Protein AF-A0A2N0NE10-F1 (afdb_monomer_lite)

Radius of gyration: 18.22 Å; chains: 1; bounding box: 46×40×59 Å

Foldseek 3Di:
DPPVPVVLVVVVVVVVVLLVVLLPDDFLLVCQFPVNVVVCLPPPRVSQPPCGPVVSDDDPCCVQDVVVVVVVVLVPDPVNDDDPVVVVLLVVLLVLLLDQDPDFLVSLVVVQVSVCVVVVDGWDWDQAPVRHIASTFDWDDDPQDTATQEGEHEASAPCPSSGFQSSSRSSVVSRVCSDPSNVVVVSPGPRHHWYWYYHRSDIDIDD

Organism: NCBI:txid588596

pLDDT: mean 88.12, std 10.75, range [40.34, 97.69]

Structure (mmCIF, N/CA/C/O backbone):
data_AF-A0A2N0NE10-F1
#
_entry.id   AF-A0A2N0NE10-F1
#
loop_
_atom_site.group_PDB
_atom_site.id
_atom_site.type_symbol
_atom_site.label_atom_id
_atom_site.label_alt_id
_atom_site.label_comp_id
_atom_site.label_asym_id
_atom_site.label_entity_id
_atom_site.label_seq_id
_atom_site.pdbx_PDB_ins_code
_atom_site.Cartn_x
_atom_site.Cartn_y
_atom_site.Cartn_z
_atom_site.occupancy
_atom_site.B_iso_or_equiv
_atom_site.auth_seq_id
_atom_site.auth_comp_id
_atom_site.auth_asym_id
_atom_site.auth_atom_id
_atom_site.pdbx_PDB_model_num
ATOM 1 N N . VAL A 1 1 ? -4.522 -12.025 -40.904 1.00 40.34 1 VAL A N 1
ATOM 2 C CA . VAL A 1 1 ? -3.943 -12.663 -39.697 1.00 40.34 1 VAL A CA 1
ATOM 3 C C . VAL A 1 1 ? -2.443 -12.367 -39.663 1.00 40.34 1 VAL A C 1
ATOM 5 O O . VAL A 1 1 ? -1.684 -13.099 -40.274 1.00 40.34 1 VAL A O 1
ATOM 8 N N . SER A 1 2 ? -2.017 -11.249 -39.059 1.00 43.00 2 SER A N 1
ATOM 9 C CA . SER A 1 2 ? -0.586 -10.953 -38.782 1.00 43.00 2 SER A CA 1
ATOM 10 C C . SER A 1 2 ? -0.344 -9.795 -37.787 1.00 43.00 2 SER A C 1
ATOM 12 O O . SER A 1 2 ? 0.799 -9.430 -37.537 1.00 43.00 2 SER A O 1
ATOM 14 N N . THR A 1 3 ? -1.382 -9.226 -37.163 1.00 40.50 3 THR A N 1
ATOM 15 C CA . THR A 1 3 ? -1.268 -8.018 -36.319 1.00 40.50 3 THR A CA 1
ATOM 16 C C . THR A 1 3 ? -0.870 -8.290 -34.859 1.00 40.50 3 THR A C 1
ATOM 18 O O . THR A 1 3 ? -0.366 -7.396 -34.188 1.00 40.50 3 THR A O 1
ATOM 21 N N . GLY A 1 4 ? -1.020 -9.523 -34.357 1.00 43.66 4 GLY A N 1
ATOM 22 C CA . GLY A 1 4 ? -0.764 -9.846 -32.941 1.00 43.66 4 GLY A CA 1
ATOM 23 C C . GLY A 1 4 ? 0.716 -9.931 -32.531 1.00 43.66 4 GLY A C 1
ATOM 24 O O . GLY A 1 4 ? 1.051 -9.694 -31.375 1.00 43.66 4 GLY A O 1
ATOM 25 N N . SER A 1 5 ? 1.627 -10.237 -33.463 1.00 51.47 5 SER A N 1
ATOM 26 C CA . SER A 1 5 ? 3.055 -10.451 -33.153 1.00 51.47 5 SER A CA 1
ATOM 27 C C . SER A 1 5 ? 3.860 -9.150 -33.015 1.00 51.47 5 SER A C 1
ATOM 29 O O . SER A 1 5 ? 4.845 -9.112 -32.279 1.00 51.47 5 SER A O 1
ATOM 31 N N . SER A 1 6 ? 3.458 -8.090 -33.722 1.00 55.12 6 SER A N 1
ATOM 32 C CA . SER A 1 6 ? 4.110 -6.772 -33.663 1.00 55.12 6 SER A CA 1
ATOM 33 C C . SER A 1 6 ? 3.690 -5.998 -32.410 1.00 55.12 6 SER A C 1
ATOM 35 O O . SER A 1 6 ? 4.541 -5.426 -31.739 1.00 55.12 6 SER A O 1
ATOM 37 N N . SER A 1 7 ? 2.404 -6.051 -32.049 1.00 62.81 7 SER A N 1
ATOM 38 C CA . SER A 1 7 ? 1.879 -5.373 -30.861 1.00 62.81 7 SER A CA 1
ATOM 39 C C . SER A 1 7 ? 2.433 -5.970 -29.561 1.00 62.81 7 SER A C 1
ATOM 41 O O . SER A 1 7 ? 2.882 -5.223 -28.698 1.00 62.81 7 SER A O 1
ATOM 43 N N . LYS A 1 8 ? 2.515 -7.305 -29.449 1.00 62.94 8 LYS A N 1
ATOM 44 C CA . LYS A 1 8 ? 3.100 -7.970 -28.272 1.00 62.94 8 LYS A CA 1
ATOM 45 C C . LYS A 1 8 ? 4.582 -7.632 -28.065 1.00 62.94 8 LYS A C 1
ATOM 47 O O . LYS A 1 8 ? 4.993 -7.385 -26.938 1.00 62.94 8 LYS A O 1
ATOM 52 N N . ARG A 1 9 ? 5.367 -7.585 -29.150 1.00 63.66 9 ARG A N 1
ATOM 53 C CA . ARG A 1 9 ? 6.786 -7.190 -29.096 1.00 63.66 9 ARG A CA 1
ATOM 54 C C . ARG A 1 9 ? 6.964 -5.759 -28.590 1.00 63.66 9 ARG A C 1
ATOM 56 O O . ARG A 1 9 ? 7.826 -5.532 -27.753 1.00 63.66 9 ARG A O 1
ATOM 63 N N . ASN A 1 10 ? 6.100 -4.840 -29.021 1.00 78.06 10 ASN A N 1
ATOM 64 C CA . ASN A 1 10 ? 6.137 -3.456 -28.556 1.00 78.06 10 ASN A CA 1
ATOM 65 C C . ASN A 1 10 ? 5.844 -3.345 -27.044 1.00 78.06 10 ASN A C 1
ATOM 67 O O . ASN A 1 10 ? 6.563 -2.664 -26.323 1.00 78.06 10 ASN A O 1
ATOM 71 N N . TYR A 1 11 ? 4.857 -4.094 -26.532 1.00 77.81 11 TYR A N 1
ATOM 72 C CA . TYR A 1 11 ? 4.545 -4.102 -25.095 1.00 77.81 11 TYR A CA 1
ATOM 73 C C . TYR A 1 11 ? 5.669 -4.673 -24.225 1.00 77.81 11 TYR A C 1
ATOM 75 O O . TYR A 1 11 ? 5.940 -4.147 -23.148 1.00 77.81 11 TYR A O 1
ATOM 83 N N . GLU A 1 12 ? 6.326 -5.749 -24.663 1.00 83.25 12 GLU A N 1
ATOM 84 C CA . GLU A 1 12 ? 7.458 -6.323 -23.926 1.00 83.25 12 GLU A CA 1
ATOM 85 C C . GLU A 1 12 ? 8.655 -5.356 -23.897 1.00 83.25 12 GLU A C 1
ATOM 87 O O . GLU A 1 12 ? 9.324 -5.226 -22.870 1.00 83.25 12 GLU A O 1
ATOM 92 N N . GLU A 1 13 ? 8.917 -4.645 -24.996 1.00 85.94 13 GLU A N 1
ATOM 93 C CA . GLU A 1 13 ? 9.948 -3.603 -25.061 1.00 85.94 13 GLU A CA 1
ATOM 94 C C . GLU A 1 13 ? 9.634 -2.428 -24.122 1.00 85.94 13 GLU A C 1
ATOM 96 O O . GLU A 1 13 ? 10.489 -2.051 -23.315 1.00 85.94 13 GLU A O 1
ATOM 101 N N . GLU A 1 14 ? 8.401 -1.913 -24.144 1.00 84.94 14 GLU A N 1
ATOM 102 C CA . GLU A 1 14 ? 7.936 -0.860 -23.231 1.00 84.94 14 GLU A CA 1
ATOM 103 C C . GLU A 1 14 ? 8.010 -1.295 -21.759 1.00 84.94 14 GLU A C 1
ATOM 105 O O . GLU A 1 14 ? 8.533 -0.558 -20.917 1.00 84.94 14 GLU A O 1
ATOM 110 N N . GLN A 1 15 ? 7.568 -2.517 -21.435 1.00 87.19 15 GLN A N 1
ATOM 111 C CA . GLN A 1 15 ? 7.652 -3.061 -20.078 1.00 87.19 15 GLN A CA 1
ATOM 112 C C . GLN A 1 15 ? 9.110 -3.129 -19.602 1.00 87.19 15 GLN A C 1
ATOM 114 O O . GLN A 1 15 ? 9.414 -2.695 -18.491 1.00 87.19 15 GLN A O 1
ATOM 119 N N . ASN A 1 16 ? 10.030 -3.610 -20.443 1.00 89.31 16 ASN A N 1
ATOM 120 C CA . ASN A 1 16 ? 11.452 -3.686 -20.100 1.00 89.31 16 ASN A CA 1
ATOM 121 C C . ASN A 1 16 ? 12.075 -2.298 -19.872 1.00 89.31 16 ASN A C 1
ATOM 123 O O . ASN A 1 16 ? 12.920 -2.141 -18.986 1.00 89.31 16 ASN A O 1
ATOM 127 N N . ILE A 1 17 ? 11.672 -1.292 -20.653 1.00 89.50 17 ILE A N 1
ATOM 128 C CA . ILE A 1 17 ? 12.096 0.100 -20.457 1.00 89.50 17 ILE A CA 1
ATOM 129 C C . ILE A 1 17 ? 11.610 0.607 -19.093 1.00 89.50 17 ILE A C 1
ATOM 131 O O . ILE A 1 17 ? 12.419 1.117 -18.315 1.00 89.50 17 ILE A O 1
ATOM 135 N N . ASN A 1 18 ? 10.334 0.404 -18.763 1.00 88.44 18 ASN A N 1
ATOM 136 C CA . ASN A 1 18 ? 9.751 0.861 -17.499 1.00 88.44 18 ASN A CA 1
ATOM 137 C C . ASN A 1 18 ? 10.381 0.165 -16.286 1.00 88.44 18 ASN A C 1
ATOM 139 O O . ASN A 1 18 ? 10.743 0.833 -15.318 1.00 88.44 18 ASN A O 1
ATOM 143 N N . VAL A 1 19 ? 10.607 -1.152 -16.362 1.00 91.44 19 VAL A N 1
ATOM 144 C CA . VAL A 1 19 ? 11.306 -1.921 -15.317 1.00 91.44 19 VAL A CA 1
ATOM 145 C C . VAL A 1 19 ? 12.684 -1.323 -15.043 1.00 91.44 19 VAL A C 1
ATOM 147 O O . VAL A 1 19 ? 13.034 -1.076 -13.889 1.00 91.44 19 VAL A O 1
ATOM 150 N N . LYS A 1 20 ? 13.461 -1.042 -16.098 1.00 90.88 20 LYS A N 1
ATOM 151 C CA . LYS A 1 20 ? 14.788 -0.435 -15.950 1.00 90.88 20 LYS A CA 1
ATOM 152 C C . LYS A 1 20 ? 14.709 0.938 -15.295 1.00 90.88 20 LYS A C 1
ATOM 154 O O . LYS A 1 20 ? 15.510 1.202 -14.405 1.00 90.88 20 LYS A O 1
ATOM 159 N N . LYS A 1 21 ? 13.766 1.796 -15.688 1.00 89.69 21 LYS A N 1
ATOM 160 C CA . LYS A 1 21 ? 13.616 3.130 -15.086 1.00 89.69 21 LYS A CA 1
ATOM 161 C C . LYS A 1 21 ? 13.255 3.054 -13.602 1.00 89.69 21 LYS A C 1
ATOM 163 O O . LYS A 1 21 ? 13.961 3.634 -12.785 1.00 89.69 21 LYS A O 1
ATOM 168 N N . ILE A 1 22 ? 12.231 2.274 -13.250 1.00 91.25 22 ILE A N 1
ATOM 169 C CA . ILE A 1 22 ? 11.733 2.148 -11.870 1.00 91.25 22 ILE A CA 1
ATOM 170 C C . ILE A 1 22 ? 12.806 1.577 -10.930 1.00 91.25 22 ILE A C 1
ATOM 172 O O . ILE A 1 22 ? 12.922 2.025 -9.790 1.00 91.25 22 ILE A O 1
ATOM 176 N N . ARG A 1 23 ? 13.657 0.652 -11.399 1.00 90.88 23 ARG A N 1
ATOM 177 C CA . ARG A 1 23 ? 14.812 0.170 -10.613 1.00 90.88 23 ARG A CA 1
ATOM 178 C C . ARG A 1 23 ? 15.771 1.291 -10.201 1.00 90.88 23 ARG A C 1
ATOM 180 O O . ARG A 1 23 ? 16.365 1.206 -9.131 1.00 90.88 23 ARG A O 1
ATOM 187 N N . HIS A 1 24 ? 15.918 2.324 -11.032 1.00 90.12 24 HIS A N 1
ATOM 188 C CA . HIS A 1 24 ? 16.794 3.471 -10.772 1.00 90.12 24 HIS A CA 1
ATOM 189 C C . HIS A 1 24 ? 16.103 4.601 -10.002 1.00 90.12 24 HIS A C 1
ATOM 191 O O . HIS A 1 24 ? 16.760 5.583 -9.653 1.00 90.12 24 HIS A O 1
ATOM 197 N N . TYR A 1 25 ? 14.801 4.493 -9.723 1.00 89.94 25 TYR A N 1
ATOM 198 C CA . TYR A 1 25 ? 14.120 5.461 -8.871 1.00 89.94 25 TYR A CA 1
ATOM 199 C C . TYR A 1 25 ? 14.720 5.448 -7.459 1.00 89.94 25 TYR A C 1
ATOM 201 O O . TYR A 1 25 ? 15.222 4.409 -7.004 1.00 89.94 25 TYR A O 1
ATOM 209 N N . PRO A 1 26 ? 14.644 6.575 -6.728 1.00 91.56 26 PRO A N 1
ATOM 210 C CA . PRO A 1 26 ? 15.047 6.617 -5.328 1.00 91.56 26 PRO A CA 1
ATOM 211 C C . PRO A 1 26 ? 14.162 5.687 -4.475 1.00 91.56 26 PRO A C 1
ATOM 213 O O . PRO A 1 26 ? 13.305 4.956 -4.984 1.00 91.56 26 PRO A O 1
ATOM 216 N N . SER A 1 27 ? 14.376 5.650 -3.158 1.00 92.81 27 SER A N 1
ATOM 217 C CA . SER A 1 27 ? 13.479 4.894 -2.275 1.00 92.81 27 SER A CA 1
ATOM 218 C C . SER A 1 27 ? 12.021 5.355 -2.465 1.00 92.81 27 SER A C 1
ATOM 220 O O . SER A 1 27 ? 11.798 6.522 -2.801 1.00 92.81 27 SER A O 1
ATOM 222 N N . PRO A 1 28 ? 11.016 4.492 -2.230 1.00 93.44 28 PRO A N 1
ATOM 223 C CA . PRO A 1 28 ? 9.609 4.867 -2.390 1.00 93.44 28 PRO A CA 1
ATOM 224 C C . PRO A 1 28 ? 9.220 6.145 -1.636 1.00 93.44 28 PRO A C 1
ATOM 226 O O . PRO A 1 28 ? 8.512 6.993 -2.172 1.00 93.44 28 PRO A O 1
ATOM 229 N N . SER A 1 29 ? 9.745 6.332 -0.421 1.00 92.06 29 SER A N 1
ATOM 230 C CA . SER A 1 29 ? 9.513 7.539 0.378 1.00 92.06 29 SER A CA 1
ATOM 231 C C . SER A 1 29 ? 10.124 8.797 -0.240 1.00 92.06 29 SER A C 1
ATOM 233 O O . SER A 1 29 ? 9.502 9.854 -0.196 1.00 92.06 29 SER A O 1
ATOM 235 N N . SER A 1 30 ? 11.313 8.698 -0.842 1.00 92.81 30 SER A N 1
ATOM 236 C CA . SER A 1 30 ? 11.949 9.799 -1.571 1.00 92.81 30 SER A CA 1
ATOM 237 C C . SER A 1 30 ? 11.256 10.089 -2.902 1.00 92.81 30 SER A C 1
ATOM 239 O O . SER A 1 30 ? 11.078 11.255 -3.234 1.00 92.81 30 SER A O 1
ATOM 241 N N . PHE A 1 31 ? 10.817 9.058 -3.631 1.00 91.88 31 PHE A N 1
ATOM 242 C CA . PHE A 1 31 ? 10.038 9.214 -4.864 1.00 91.88 31 PHE A CA 1
ATOM 243 C C . PHE A 1 31 ? 8.732 9.975 -4.606 1.00 91.88 31 PHE A C 1
ATOM 245 O O . PHE A 1 31 ? 8.348 10.850 -5.376 1.00 91.88 31 PHE A O 1
ATOM 252 N N . ALA A 1 32 ? 8.064 9.653 -3.498 1.00 92.00 32 ALA A N 1
ATOM 253 C CA . ALA A 1 32 ? 6.790 10.246 -3.118 1.00 92.00 32 ALA A CA 1
ATOM 254 C C . ALA A 1 32 ? 6.901 11.652 -2.512 1.00 92.00 32 ALA A C 1
ATOM 256 O O . ALA A 1 32 ? 5.872 12.247 -2.178 1.00 92.00 32 ALA A O 1
ATOM 257 N N . GLN A 1 33 ? 8.113 12.195 -2.348 1.00 92.75 33 GLN A N 1
ATOM 258 C CA . GLN A 1 33 ? 8.268 13.595 -1.964 1.00 92.75 33 GLN A CA 1
ATOM 259 C C . GLN A 1 33 ? 7.748 14.499 -3.072 1.00 92.75 33 GLN A C 1
ATOM 261 O O . GLN A 1 33 ? 7.950 14.216 -4.249 1.00 92.75 33 GLN A O 1
ATOM 266 N N . ILE A 1 34 ? 7.090 15.595 -2.692 1.00 88.56 34 ILE A N 1
ATOM 267 C CA . ILE A 1 34 ? 6.352 16.432 -3.646 1.00 88.56 34 ILE A CA 1
ATOM 268 C C . ILE A 1 34 ? 7.214 16.930 -4.813 1.00 88.56 34 ILE A C 1
ATOM 270 O O . ILE A 1 34 ? 6.732 16.924 -5.941 1.00 88.56 34 ILE A O 1
ATOM 274 N N . ASP A 1 35 ? 8.476 17.287 -4.562 1.00 89.19 35 ASP A N 1
ATOM 275 C CA . ASP A 1 35 ? 9.391 17.802 -5.585 1.00 89.19 35 ASP A CA 1
ATOM 276 C C . ASP A 1 35 ? 9.738 16.714 -6.614 1.00 89.19 35 ASP A C 1
ATOM 278 O O . ASP A 1 35 ? 9.543 16.908 -7.813 1.00 89.19 35 ASP A O 1
ATOM 282 N N . TYR A 1 36 ? 10.149 15.528 -6.146 1.00 89.62 36 TYR A N 1
ATOM 283 C CA . TYR A 1 36 ? 10.464 14.400 -7.029 1.00 89.62 36 TYR A CA 1
ATOM 284 C C . TYR A 1 36 ? 9.217 13.887 -7.748 1.00 89.62 36 TYR A C 1
ATOM 286 O O . TYR A 1 36 ? 9.243 13.605 -8.946 1.00 89.62 36 TYR A O 1
ATOM 294 N N . LEU A 1 37 ? 8.095 13.787 -7.031 1.00 88.25 37 LEU A N 1
ATOM 295 C CA . LEU A 1 37 ? 6.839 13.352 -7.615 1.00 88.25 37 LEU A CA 1
ATOM 296 C C . LEU A 1 37 ? 6.406 14.320 -8.715 1.00 88.25 37 LEU A C 1
ATOM 298 O O . LEU A 1 37 ? 6.049 13.875 -9.802 1.00 88.25 37 LEU A O 1
ATOM 302 N N . TYR A 1 38 ? 6.483 15.628 -8.469 1.00 87.25 38 TYR A N 1
ATOM 303 C CA . TYR A 1 38 ? 6.189 16.643 -9.472 1.00 87.25 38 TYR A CA 1
ATOM 304 C C . TYR A 1 38 ? 7.063 16.466 -10.716 1.00 87.25 38 TYR A C 1
ATOM 306 O O . TYR A 1 38 ? 6.516 16.367 -11.813 1.00 87.25 38 TYR A O 1
ATOM 314 N N . GLU A 1 39 ? 8.383 16.349 -10.554 1.00 86.88 39 GLU A N 1
ATOM 315 C CA . GLU A 1 39 ? 9.315 16.107 -11.663 1.00 86.88 39 GLU A CA 1
ATOM 316 C C . GLU A 1 39 ? 8.979 14.821 -12.431 1.00 86.88 39 GLU A C 1
ATOM 318 O O . GLU A 1 39 ? 8.868 14.852 -13.656 1.00 86.88 39 GLU A O 1
ATOM 323 N N . SER A 1 40 ? 8.726 13.713 -11.726 1.00 82.50 40 SER A N 1
ATOM 324 C CA . SER A 1 40 ? 8.413 12.413 -12.341 1.00 82.50 40 SER A CA 1
ATOM 325 C C . SER A 1 40 ? 7.096 12.411 -13.129 1.00 82.50 40 SER A C 1
ATOM 327 O O . SER A 1 40 ? 6.953 11.665 -14.100 1.00 82.50 40 SER A O 1
ATOM 329 N N . GLN A 1 41 ? 6.137 13.253 -12.726 1.00 83.38 41 GLN A N 1
ATOM 330 C CA . GLN A 1 41 ? 4.803 13.343 -13.322 1.00 83.38 41 GLN A CA 1
ATOM 331 C C . GLN A 1 41 ? 4.719 14.389 -14.448 1.00 83.38 41 GLN A C 1
ATOM 333 O O . GLN A 1 41 ? 3.707 14.440 -15.162 1.00 83.38 41 GLN A O 1
ATOM 338 N N . GLN A 1 42 ? 5.762 15.203 -14.651 1.00 79.75 42 GLN A N 1
ATOM 339 C CA . GLN A 1 42 ? 5.844 16.108 -15.796 1.00 79.75 42 GLN A CA 1
ATOM 340 C C . GLN A 1 42 ? 5.954 15.336 -17.120 1.00 79.75 42 GLN A C 1
ATOM 342 O O . GLN A 1 42 ? 6.390 14.184 -17.186 1.00 79.75 42 GLN A O 1
ATOM 347 N N . LYS A 1 43 ? 5.471 15.961 -18.202 1.00 56.62 43 LYS A N 1
ATOM 348 C CA . LYS A 1 43 ? 5.357 15.322 -19.523 1.00 56.62 43 LYS A CA 1
ATOM 349 C C . LYS A 1 43 ? 6.720 14.780 -19.984 1.00 56.62 43 LYS A C 1
ATOM 351 O O . LYS A 1 43 ? 7.665 15.554 -20.091 1.00 56.62 43 LYS A O 1
ATOM 356 N N . ASN A 1 44 ? 6.743 13.477 -20.311 1.00 55.03 44 ASN A N 1
ATOM 357 C CA . ASN A 1 44 ? 7.817 12.651 -20.911 1.00 55.03 44 ASN A CA 1
ATOM 358 C C . ASN A 1 44 ? 8.457 11.565 -20.014 1.00 55.03 44 ASN A C 1
ATOM 360 O O . ASN A 1 44 ? 9.264 10.788 -20.525 1.00 55.03 44 ASN A O 1
ATOM 364 N N . THR A 1 45 ? 8.069 11.426 -18.738 1.00 62.56 45 THR A N 1
ATOM 365 C CA . THR A 1 45 ? 8.625 10.384 -17.836 1.00 62.56 45 THR A CA 1
ATOM 366 C C . THR A 1 45 ? 7.596 9.595 -17.020 1.00 62.56 45 THR A C 1
ATOM 368 O O . THR A 1 45 ? 8.000 8.873 -16.124 1.00 62.56 45 THR A O 1
ATOM 371 N N . GLN A 1 46 ? 6.290 9.730 -17.284 1.00 71.19 46 GLN A N 1
ATOM 372 C CA . GLN A 1 46 ? 5.188 9.171 -16.471 1.00 71.19 46 GLN A CA 1
ATOM 373 C C . GLN A 1 46 ? 5.194 7.631 -16.391 1.00 71.19 46 GLN A C 1
ATOM 375 O O . GLN A 1 46 ? 4.388 6.964 -17.037 1.00 71.19 46 GLN A O 1
ATOM 380 N N . ASP A 1 47 ? 6.095 7.059 -15.591 1.00 75.62 47 ASP A N 1
ATOM 381 C CA . ASP A 1 47 ? 6.287 5.609 -15.521 1.00 75.62 47 ASP A CA 1
ATOM 382 C C . ASP A 1 47 ? 5.377 4.957 -14.459 1.00 75.62 47 ASP A C 1
ATOM 384 O O . ASP A 1 47 ? 5.055 3.775 -14.568 1.00 75.62 47 ASP A O 1
ATOM 388 N N . ILE A 1 48 ? 4.919 5.718 -13.450 1.00 85.19 48 ILE A N 1
ATOM 389 C CA . ILE A 1 48 ? 3.937 5.268 -12.447 1.00 85.19 48 ILE A CA 1
ATOM 390 C C . ILE A 1 48 ? 2.679 6.134 -12.539 1.00 85.19 48 ILE A C 1
ATOM 392 O O . ILE A 1 48 ? 2.689 7.326 -12.220 1.00 85.19 48 ILE A O 1
ATOM 396 N N . LEU A 1 49 ? 1.583 5.506 -12.963 1.00 83.44 49 LEU A N 1
ATOM 397 C CA . LEU A 1 49 ? 0.307 6.162 -13.236 1.00 83.44 49 LEU A CA 1
ATOM 398 C C . LEU A 1 49 ? -0.575 6.205 -11.980 1.00 83.44 49 LEU A C 1
ATOM 400 O O . LEU A 1 49 ? -1.421 5.343 -11.770 1.00 83.44 49 LEU A O 1
ATOM 404 N N . ILE A 1 50 ? -0.406 7.237 -11.156 1.00 81.94 50 ILE A N 1
ATOM 405 C CA . ILE A 1 50 ? -1.197 7.467 -9.930 1.00 81.94 50 ILE A CA 1
ATOM 406 C C . ILE A 1 50 ? -2.355 8.452 -10.164 1.00 81.94 50 ILE A C 1
ATOM 408 O O . ILE A 1 50 ? -2.475 9.477 -9.492 1.00 81.94 50 ILE A O 1
ATOM 412 N N . HIS A 1 51 ? -3.180 8.180 -11.180 1.00 79.56 51 HIS A N 1
ATOM 413 C CA . HIS A 1 51 ? -4.253 9.077 -11.655 1.00 79.56 51 HIS A CA 1
ATOM 414 C C . HIS A 1 51 ? -3.767 10.455 -12.137 1.00 79.56 51 HIS A C 1
ATOM 416 O O . HIS A 1 51 ? -4.507 11.443 -12.121 1.00 79.56 51 HIS A O 1
ATOM 422 N N . ARG A 1 52 ? -2.505 10.533 -12.569 1.00 79.81 52 ARG A N 1
ATOM 423 C CA . ARG A 1 52 ? -1.881 11.744 -13.099 1.00 79.81 52 ARG A CA 1
ATOM 424 C C . ARG A 1 52 ? -1.177 11.424 -14.422 1.00 79.81 52 ARG A C 1
ATOM 426 O O . ARG A 1 52 ? -0.406 10.469 -14.457 1.00 79.81 52 ARG A O 1
ATOM 433 N N . PRO A 1 53 ? -1.414 12.220 -15.483 1.00 76.62 53 PRO A N 1
ATOM 434 C CA . PRO A 1 53 ? -2.518 13.171 -15.674 1.00 76.62 53 PRO A CA 1
ATOM 435 C C . PRO A 1 53 ? -3.891 12.484 -15.611 1.00 76.62 53 PRO A C 1
ATOM 437 O O . PRO A 1 53 ? -3.984 11.263 -15.616 1.00 76.62 53 PRO A O 1
ATOM 440 N N . SER A 1 54 ? -4.979 13.258 -15.594 1.00 77.81 54 SER A N 1
ATOM 441 C CA . SER A 1 54 ? -6.351 12.714 -15.544 1.00 77.81 54 SER A CA 1
ATOM 442 C C . SER A 1 54 ? -6.697 11.778 -16.711 1.00 77.81 54 SER A C 1
ATOM 444 O O . SER A 1 54 ? -7.623 10.981 -16.602 1.00 77.81 54 SER A O 1
ATOM 446 N N . SER A 1 55 ? -5.948 11.846 -17.815 1.00 76.69 55 SER A N 1
ATOM 447 C CA . SER A 1 55 ? -6.054 10.930 -18.953 1.00 76.69 55 SER A CA 1
ATOM 448 C C . SER A 1 55 ? -5.415 9.558 -18.713 1.00 76.69 55 SER A C 1
ATOM 450 O O . SER A 1 55 ? -5.623 8.656 -19.520 1.00 76.69 55 SER A O 1
ATOM 452 N N . CYS A 1 56 ? -4.642 9.375 -17.639 1.00 71.56 56 CYS A N 1
ATOM 453 C CA . CYS A 1 56 ? -4.040 8.096 -17.260 1.00 71.56 56 CYS A CA 1
ATOM 454 C C . CYS A 1 56 ? -5.076 7.196 -16.587 1.00 71.56 56 CYS A C 1
ATOM 456 O O . CYS A 1 56 ? -5.013 6.895 -15.395 1.00 71.56 56 CYS A O 1
ATOM 458 N N . VAL A 1 57 ? -6.050 6.785 -17.391 1.00 65.94 57 VAL A N 1
ATOM 459 C CA . VAL A 1 57 ? -7.059 5.792 -17.051 1.00 65.94 57 VAL A CA 1
ATOM 460 C C . VAL A 1 57 ? -6.623 4.493 -17.719 1.00 65.94 57 VAL A C 1
ATOM 462 O O . VAL A 1 57 ? -6.687 4.363 -18.940 1.00 65.94 57 VAL A O 1
ATOM 465 N N . SER A 1 58 ? -6.101 3.558 -16.926 1.00 65.00 58 SER A N 1
ATOM 466 C CA . SER A 1 58 ? -5.763 2.217 -17.413 1.00 65.00 58 SER A CA 1
ATOM 467 C C . SER A 1 58 ? -7.027 1.371 -17.596 1.00 65.00 58 SER A C 1
ATOM 469 O O . SER A 1 58 ? -8.133 1.785 -17.234 1.00 65.00 58 SER A O 1
ATOM 471 N N . MET A 1 59 ? -6.852 0.161 -18.134 1.00 70.75 59 MET A N 1
ATOM 472 C CA . MET A 1 59 ? -7.878 -0.876 -18.107 1.00 70.75 59 MET A CA 1
ATOM 473 C C . MET A 1 59 ? -8.417 -0.999 -16.671 1.00 70.75 59 MET A C 1
ATOM 475 O O . MET A 1 59 ? -7.617 -1.204 -15.753 1.00 70.75 59 MET A O 1
ATOM 479 N N . PRO A 1 60 ? -9.736 -0.860 -16.443 1.00 75.44 60 PRO A N 1
ATOM 480 C CA . PRO A 1 60 ? -10.301 -1.014 -15.111 1.00 75.44 60 PRO A CA 1
ATOM 481 C C . PRO A 1 60 ? -9.878 -2.349 -14.494 1.00 75.44 60 PRO A C 1
ATOM 483 O O . PRO A 1 60 ? -10.057 -3.388 -15.123 1.00 75.44 60 PRO A O 1
ATOM 486 N N . LEU A 1 61 ? -9.387 -2.342 -13.251 1.00 77.94 61 LEU A N 1
ATOM 487 C CA . LEU A 1 61 ? -8.994 -3.566 -12.524 1.00 77.94 61 LEU A CA 1
ATOM 488 C C . LEU A 1 61 ? -10.088 -4.626 -12.463 1.00 77.94 61 LEU A C 1
ATOM 490 O O . LEU A 1 61 ? -9.807 -5.815 -12.392 1.00 77.94 61 LEU A O 1
ATOM 494 N N . ILE A 1 62 ? -11.338 -4.173 -12.532 1.00 80.69 62 ILE A N 1
ATOM 495 C CA . ILE A 1 62 ? -12.545 -4.992 -12.654 1.00 80.69 62 ILE A CA 1
ATOM 496 C C . ILE A 1 62 ? -12.440 -6.012 -13.800 1.00 80.69 62 ILE A C 1
ATOM 498 O O . ILE A 1 62 ? -13.037 -7.080 -13.726 1.00 80.69 62 ILE A O 1
ATOM 502 N N . LEU A 1 63 ? -11.688 -5.695 -14.857 1.00 82.31 63 LEU A N 1
ATOM 503 C CA . LEU A 1 63 ? -11.467 -6.582 -15.997 1.00 82.31 63 LEU A CA 1
ATOM 504 C C . LEU A 1 63 ? -10.325 -7.581 -15.769 1.00 82.31 63 LEU A C 1
ATOM 506 O O . LEU A 1 63 ? -10.241 -8.562 -16.503 1.00 82.31 63 LEU A O 1
ATOM 510 N N . TYR A 1 64 ? -9.464 -7.350 -14.773 1.00 82.00 64 TYR A N 1
ATOM 511 C CA . TYR A 1 64 ? -8.414 -8.291 -14.379 1.00 82.00 64 TYR A CA 1
ATOM 512 C C . TYR A 1 64 ? -8.897 -9.284 -13.327 1.00 82.00 64 TYR A C 1
ATOM 514 O O . TYR A 1 64 ? -8.580 -10.464 -13.441 1.00 82.00 64 TYR A O 1
ATOM 522 N N . ASP A 1 65 ? -9.660 -8.828 -12.331 1.00 85.44 65 ASP A N 1
ATOM 523 C CA . ASP A 1 65 ? -10.190 -9.702 -11.285 1.00 85.44 65 ASP A CA 1
ATOM 524 C C . ASP A 1 65 ? -11.571 -9.219 -10.786 1.00 85.44 65 ASP A C 1
ATOM 526 O O . ASP A 1 65 ? -11.734 -8.037 -10.444 1.00 85.44 65 ASP A O 1
ATOM 530 N N . PRO A 1 66 ? -12.586 -10.108 -10.715 1.00 90.00 66 PRO A N 1
ATOM 531 C CA . PRO A 1 66 ? -13.920 -9.757 -10.231 1.00 90.00 66 PRO A CA 1
ATOM 532 C C . PRO A 1 66 ? -13.937 -9.241 -8.785 1.00 90.00 66 PRO A C 1
ATOM 534 O O . PRO A 1 66 ? -14.883 -8.538 -8.419 1.00 90.00 66 PRO A O 1
ATOM 537 N N . VAL A 1 67 ? -12.913 -9.509 -7.967 1.00 90.81 67 VAL A N 1
ATOM 538 C CA . VAL A 1 67 ? -12.836 -9.017 -6.584 1.00 90.81 67 VAL A CA 1
ATOM 539 C C . VAL A 1 67 ? -12.901 -7.490 -6.511 1.00 90.81 67 VAL A C 1
ATOM 541 O O . VAL A 1 67 ? -13.562 -6.951 -5.624 1.00 90.81 67 VAL A O 1
ATOM 544 N N . PHE A 1 68 ? -12.320 -6.770 -7.478 1.00 90.69 68 PHE A N 1
ATOM 545 C CA . PHE A 1 68 ? -12.379 -5.303 -7.513 1.00 90.69 68 PHE A CA 1
ATOM 546 C C . PHE A 1 68 ? -13.780 -4.801 -7.862 1.00 90.69 68 PHE A C 1
ATOM 548 O O . PHE A 1 68 ? -14.221 -3.771 -7.348 1.00 90.69 68 PHE A O 1
ATOM 555 N N . PHE A 1 69 ? -14.509 -5.540 -8.704 1.00 90.25 69 PHE A N 1
ATOM 556 C CA . PHE A 1 69 ? -15.908 -5.236 -8.993 1.00 90.25 69 PHE A CA 1
ATOM 557 C C . PHE A 1 69 ? -16.787 -5.479 -7.777 1.00 90.25 69 PHE A C 1
ATOM 559 O O . PHE A 1 69 ? -17.614 -4.630 -7.446 1.00 90.25 69 PHE A O 1
ATOM 566 N N . MET A 1 70 ? -16.585 -6.606 -7.097 1.00 93.00 70 MET A N 1
ATOM 567 C CA . MET A 1 70 ? -17.304 -6.940 -5.872 1.00 93.00 70 MET A CA 1
ATOM 568 C C . MET A 1 70 ? -17.041 -5.897 -4.788 1.00 93.00 70 MET A C 1
ATOM 570 O O . MET A 1 70 ? -17.993 -5.385 -4.206 1.00 93.00 70 MET A O 1
ATOM 574 N N . PHE A 1 71 ? -15.778 -5.510 -4.588 1.00 91.81 71 PHE A N 1
ATOM 575 C CA . PHE A 1 71 ? -15.393 -4.461 -3.648 1.00 91.81 71 PHE A CA 1
ATOM 576 C C . PHE A 1 71 ? -16.085 -3.135 -3.978 1.00 91.81 71 PHE A C 1
ATOM 578 O O . PHE A 1 71 ? -16.766 -2.564 -3.131 1.00 91.81 71 PHE A O 1
ATOM 585 N N . LYS A 1 72 ? -15.976 -2.664 -5.228 1.00 90.88 72 LYS A N 1
ATOM 586 C CA . LYS A 1 72 ? -16.584 -1.396 -5.648 1.00 90.88 72 LYS A CA 1
ATOM 587 C C . LYS A 1 72 ? -18.111 -1.433 -5.559 1.00 90.88 72 LYS A C 1
ATOM 589 O O . LYS A 1 72 ? -18.719 -0.436 -5.180 1.00 90.88 72 LYS A O 1
ATOM 594 N N . SER A 1 73 ? -18.735 -2.558 -5.897 1.00 93.12 73 SER A N 1
ATOM 595 C CA . SER A 1 73 ? -20.190 -2.723 -5.810 1.00 93.12 73 SER A CA 1
ATOM 596 C C . SER A 1 73 ? -20.664 -2.713 -4.360 1.00 93.12 73 SER A C 1
ATOM 598 O O . SER A 1 73 ? -21.631 -2.027 -4.049 1.00 93.12 73 SER A O 1
ATOM 600 N N . ALA A 1 74 ? -19.956 -3.409 -3.466 1.00 93.62 74 ALA A N 1
ATOM 601 C CA . ALA A 1 74 ? -20.240 -3.405 -2.035 1.00 93.62 74 ALA A CA 1
ATOM 602 C C . ALA A 1 74 ? -20.039 -2.010 -1.420 1.00 93.62 74 ALA A C 1
ATOM 604 O O . ALA A 1 74 ? -20.903 -1.541 -0.689 1.00 93.62 74 ALA A O 1
ATOM 605 N N . PHE A 1 75 ? -18.951 -1.318 -1.772 1.00 91.50 75 PHE A N 1
ATOM 606 C CA . PHE A 1 75 ? -18.649 0.029 -1.279 1.00 91.50 75 PHE A CA 1
ATOM 607 C C . PHE A 1 75 ? -19.731 1.059 -1.639 1.00 91.50 75 PHE A C 1
ATOM 609 O O . PHE A 1 75 ? -20.041 1.929 -0.835 1.00 91.50 75 PHE A O 1
ATOM 616 N N . ASN A 1 76 ? -20.324 0.952 -2.833 1.00 93.19 76 ASN A N 1
ATOM 617 C CA . ASN A 1 76 ? -21.391 1.855 -3.279 1.00 93.19 76 ASN A CA 1
ATOM 618 C C . ASN A 1 76 ? -22.800 1.394 -2.863 1.00 93.19 76 ASN A C 1
ATOM 620 O O . ASN A 1 76 ? -23.783 2.040 -3.221 1.00 93.19 76 ASN A O 1
ATOM 624 N N . ASN A 1 77 ? -22.927 0.269 -2.155 1.00 95.75 77 ASN A N 1
ATOM 625 C CA . ASN A 1 77 ? -24.216 -0.247 -1.716 1.00 95.75 77 ASN A CA 1
ATOM 626 C C . ASN A 1 77 ? -24.560 0.289 -0.321 1.00 95.75 77 ASN A C 1
ATOM 628 O O . ASN A 1 77 ? -24.176 -0.292 0.691 1.00 95.75 77 ASN A O 1
ATOM 632 N N . GLU A 1 78 ? -25.352 1.360 -0.266 1.00 94.00 78 GLU A N 1
ATOM 633 C CA . GLU A 1 78 ? -25.841 1.942 0.995 1.00 94.00 78 GLU A CA 1
ATOM 634 C C . GLU A 1 78 ? -26.730 0.982 1.809 1.00 94.00 78 GLU A C 1
ATOM 636 O O . GLU A 1 78 ? -26.866 1.135 3.020 1.00 94.00 78 GLU A O 1
ATOM 641 N N . GLY A 1 79 ? -27.318 -0.029 1.162 1.00 94.81 79 GLY A N 1
ATOM 642 C CA . GLY A 1 79 ? -28.106 -1.080 1.808 1.00 94.81 79 GLY A CA 1
ATOM 643 C C . GLY A 1 79 ? -27.284 -2.289 2.260 1.00 94.81 79 GLY A C 1
ATOM 644 O O . GLY A 1 79 ? -27.868 -3.292 2.676 1.00 94.81 79 GLY A O 1
ATOM 645 N N . LEU A 1 80 ? -25.950 -2.250 2.143 1.00 94.88 80 LEU A N 1
ATOM 646 C CA . LEU A 1 80 ? -25.090 -3.347 2.569 1.00 94.88 80 LEU A CA 1
ATOM 647 C C . LEU A 1 80 ? -25.198 -3.533 4.087 1.00 94.88 80 LEU A C 1
ATOM 649 O O . LEU A 1 80 ? -24.807 -2.672 4.873 1.00 94.88 80 LEU A O 1
ATOM 653 N N . ILE A 1 81 ? -25.721 -4.686 4.502 1.00 93.81 81 ILE A N 1
ATOM 654 C CA . ILE A 1 81 ? -25.838 -5.029 5.918 1.00 93.81 81 ILE A CA 1
ATOM 655 C C . ILE A 1 81 ? -24.453 -5.411 6.436 1.00 93.81 81 ILE A C 1
ATOM 657 O O . ILE A 1 81 ? -23.915 -6.461 6.087 1.00 93.81 81 ILE A O 1
ATOM 661 N N . ILE A 1 82 ? -23.893 -4.556 7.288 1.00 92.94 82 ILE A N 1
ATOM 662 C CA . ILE A 1 82 ? -22.645 -4.813 8.005 1.00 92.94 82 ILE A CA 1
ATOM 663 C C . ILE A 1 82 ? -22.981 -5.457 9.347 1.00 92.94 82 ILE A C 1
ATOM 665 O O . ILE A 1 82 ? -2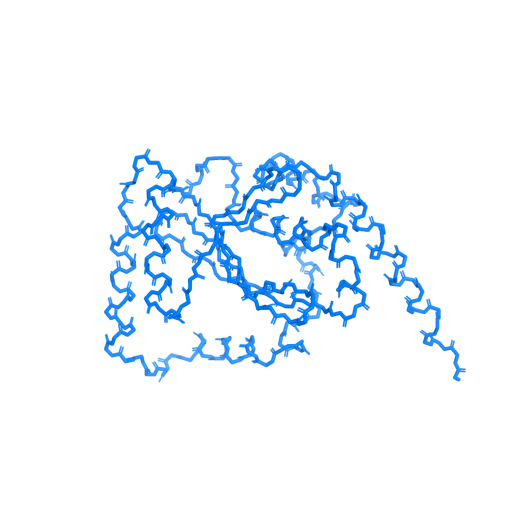3.778 -4.918 10.121 1.00 92.94 82 ILE A O 1
ATOM 669 N N . ASP A 1 83 ? -22.380 -6.608 9.635 1.00 94.44 83 ASP A N 1
ATOM 670 C CA . ASP A 1 83 ? -22.606 -7.283 10.908 1.00 94.44 83 ASP A CA 1
ATOM 671 C C . ASP A 1 83 ? -22.024 -6.501 12.103 1.00 94.44 83 ASP A C 1
ATOM 673 O O . ASP A 1 83 ? -21.305 -5.501 11.987 1.00 94.44 83 ASP A O 1
ATOM 677 N N . LYS A 1 84 ? -22.381 -6.952 13.306 1.00 96.38 84 LYS A N 1
ATOM 678 C CA . LYS A 1 84 ? -21.956 -6.313 14.553 1.00 96.38 84 LYS A CA 1
ATOM 679 C C . LYS A 1 84 ? -20.434 -6.338 14.732 1.00 96.38 84 LYS A C 1
ATOM 681 O O . LYS A 1 84 ? -19.884 -5.385 15.283 1.00 96.38 84 LYS A O 1
ATOM 686 N N . GLU A 1 85 ? -19.768 -7.404 14.300 1.00 95.94 85 GLU A N 1
ATOM 687 C CA . GLU A 1 85 ? -18.331 -7.596 14.505 1.00 95.94 85 GLU A CA 1
ATOM 688 C C . GLU A 1 85 ? -17.524 -6.627 13.640 1.00 95.94 85 GLU A C 1
ATOM 690 O O . GLU A 1 85 ? -16.637 -5.943 14.156 1.00 95.94 85 GLU A O 1
ATOM 695 N N . HIS A 1 86 ? -17.897 -6.474 12.369 1.00 94.94 86 HIS A N 1
ATOM 696 C CA . HIS A 1 86 ? -17.305 -5.498 11.457 1.00 94.94 86 HIS A CA 1
ATOM 697 C C . HIS A 1 86 ? -17.558 -4.059 11.918 1.00 94.94 86 HIS A C 1
ATOM 699 O O . HIS A 1 86 ? -16.639 -3.241 11.904 1.00 94.94 86 HIS A O 1
ATOM 705 N N . ASN A 1 87 ? -18.763 -3.737 12.402 1.00 94.94 87 ASN A N 1
ATOM 706 C CA . ASN A 1 87 ? -19.044 -2.411 12.964 1.00 94.94 87 ASN A CA 1
ATOM 707 C C . ASN A 1 87 ? -18.182 -2.113 14.199 1.00 94.94 87 ASN A C 1
ATOM 709 O O . ASN A 1 87 ? -17.610 -1.028 14.324 1.00 94.94 87 ASN A O 1
ATOM 713 N N . GLN A 1 88 ? -18.051 -3.087 15.102 1.00 97.00 88 GLN A N 1
ATOM 714 C CA . GLN A 1 88 ? -17.204 -2.952 16.282 1.00 97.00 88 GLN A CA 1
ATOM 715 C C . GLN A 1 88 ? -15.727 -2.798 15.898 1.00 97.00 88 GLN A C 1
ATOM 717 O O . GLN A 1 88 ? -15.038 -1.951 16.469 1.00 97.00 88 GLN A O 1
ATOM 722 N N . TRP A 1 89 ? -15.254 -3.568 14.915 1.00 97.31 89 TRP A N 1
ATOM 723 C CA . TRP A 1 89 ? -13.903 -3.438 14.379 1.00 97.31 89 TRP A CA 1
ATOM 724 C C . TRP A 1 89 ? -13.663 -2.047 13.782 1.00 97.31 89 TRP A C 1
ATOM 726 O O . TRP A 1 89 ? -12.650 -1.424 14.088 1.00 97.31 89 TRP A O 1
ATOM 736 N N . THR A 1 90 ? -14.603 -1.518 12.995 1.00 95.44 90 THR A N 1
ATOM 737 C CA . THR A 1 90 ? -14.479 -0.189 12.376 1.00 95.44 90 THR A CA 1
ATOM 738 C C . THR A 1 90 ? -14.359 0.905 13.432 1.00 95.44 90 THR A C 1
ATOM 740 O O . THR A 1 90 ? -13.462 1.746 13.350 1.00 95.44 90 THR A O 1
ATOM 743 N N . LEU A 1 91 ? -15.202 0.868 14.470 1.00 96.19 91 LEU A N 1
ATOM 744 C CA . LEU A 1 91 ? -15.119 1.809 15.592 1.00 96.19 91 LEU A CA 1
ATOM 745 C C . LEU A 1 91 ? -13.784 1.693 16.340 1.00 96.19 91 LEU A C 1
ATOM 747 O O . LEU A 1 91 ? -13.185 2.707 16.702 1.00 96.19 91 LEU A O 1
ATOM 751 N N . GLU A 1 92 ? -13.296 0.473 16.565 1.00 97.44 92 GLU A N 1
ATOM 752 C CA . GLU A 1 92 ? -11.984 0.230 17.171 1.00 97.44 92 GLU A CA 1
ATOM 753 C C . GLU A 1 92 ? -10.853 0.794 16.298 1.00 97.44 92 GLU A C 1
ATOM 755 O O . GLU A 1 92 ? -9.957 1.469 16.813 1.00 97.44 92 GLU A O 1
ATOM 760 N N . CYS A 1 93 ? -10.918 0.576 14.984 1.00 96.88 93 CYS A N 1
ATOM 761 C CA . CYS A 1 93 ? -9.937 1.057 14.021 1.00 96.88 93 CYS A CA 1
ATOM 762 C C . CYS A 1 93 ? -9.876 2.587 14.006 1.00 96.88 93 CYS A C 1
ATOM 764 O O . CYS A 1 93 ? -8.795 3.149 14.191 1.00 96.88 93 CYS A O 1
ATOM 766 N N . ILE A 1 94 ? -11.026 3.261 13.880 1.00 96.06 94 ILE A N 1
ATOM 767 C CA . ILE A 1 94 ? -11.121 4.729 13.898 1.00 96.06 94 ILE A CA 1
ATOM 768 C C . ILE A 1 94 ? -10.528 5.282 15.198 1.00 96.06 94 ILE A C 1
ATOM 770 O O . ILE A 1 94 ? -9.622 6.115 15.163 1.00 96.06 94 ILE A O 1
ATOM 774 N N . ASN A 1 95 ? -10.970 4.772 16.351 1.00 96.88 95 ASN A N 1
ATOM 775 C CA . ASN A 1 95 ? -10.495 5.239 17.657 1.00 96.88 95 ASN A CA 1
ATOM 776 C C . ASN A 1 95 ? -9.001 4.983 17.879 1.00 96.88 95 ASN A C 1
ATOM 778 O O . ASN A 1 95 ? -8.332 5.742 18.580 1.00 96.88 95 ASN A O 1
ATOM 782 N N . THR A 1 96 ? -8.469 3.896 17.324 1.00 97.69 96 THR A N 1
ATOM 783 C CA . THR A 1 96 ? -7.054 3.551 17.465 1.00 97.69 96 THR A CA 1
ATOM 784 C C . THR A 1 96 ? -6.200 4.431 16.55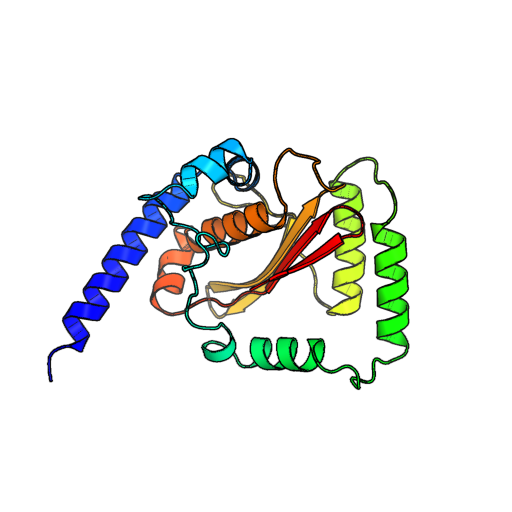7 1.00 97.69 96 THR A C 1
ATOM 786 O O . THR A 1 96 ? -5.226 5.010 17.029 1.00 97.69 96 THR A O 1
ATOM 789 N N . MET A 1 97 ? -6.585 4.610 15.291 1.00 96.75 97 MET A N 1
ATOM 790 C CA . MET A 1 97 ? -5.825 5.400 14.314 1.00 96.75 97 MET A CA 1
ATOM 791 C C . MET A 1 97 ? -5.958 6.919 14.504 1.00 96.75 97 MET A C 1
ATOM 793 O O . MET A 1 97 ? -5.075 7.657 14.067 1.00 96.75 97 MET A O 1
ATOM 797 N N . ALA A 1 98 ? -6.979 7.388 15.226 1.00 95.88 98 ALA A N 1
ATOM 798 C CA . ALA A 1 98 ? -7.117 8.788 15.639 1.00 95.88 98 ALA A CA 1
ATOM 799 C C . ALA A 1 98 ? -6.138 9.218 16.751 1.00 95.88 98 ALA A C 1
ATOM 801 O O . ALA A 1 98 ? -6.017 10.407 17.040 1.00 95.88 98 ALA A O 1
ATOM 802 N N . LYS A 1 99 ? -5.436 8.282 17.403 1.00 96.00 99 LYS A N 1
ATOM 803 C CA . LYS A 1 99 ? -4.456 8.614 18.448 1.00 96.00 99 LYS A CA 1
ATOM 804 C C . LYS A 1 99 ? -3.160 9.137 17.838 1.00 96.00 99 LYS A C 1
ATOM 806 O O . LYS A 1 99 ? -2.706 8.654 16.803 1.00 96.00 99 LYS A O 1
ATOM 811 N N . PHE A 1 100 ? -2.499 10.047 18.548 1.00 93.12 100 PHE A N 1
ATOM 812 C CA . PHE A 1 100 ? -1.115 10.398 18.248 1.00 93.12 100 PHE A CA 1
ATOM 813 C C . PHE A 1 100 ? -0.168 9.315 18.763 1.00 93.12 100 PHE A C 1
ATOM 815 O O . PHE A 1 100 ? -0.233 8.903 19.922 1.00 93.12 100 PHE A O 1
ATOM 822 N N . TYR A 1 101 ? 0.734 8.874 17.892 1.00 94.69 101 TYR A N 1
ATOM 823 C CA . TYR A 1 101 ? 1.765 7.897 18.213 1.00 94.69 101 TYR A CA 1
ATOM 824 C C . TYR A 1 101 ? 3.134 8.575 18.227 1.00 94.69 101 TYR A C 1
ATOM 826 O O . TYR A 1 101 ? 3.417 9.385 17.344 1.00 94.69 101 TYR A O 1
ATOM 834 N N . PRO A 1 102 ? 4.023 8.227 19.173 1.00 93.44 102 PRO A N 1
ATOM 835 C CA . PRO A 1 102 ? 5.326 8.878 19.264 1.00 93.44 102 PRO A CA 1
ATOM 836 C C . PRO A 1 102 ? 6.270 8.482 18.117 1.00 93.44 102 PRO A C 1
ATOM 838 O O . PRO A 1 102 ? 7.263 9.160 17.888 1.00 93.44 102 PRO A O 1
ATOM 841 N N . ASN A 1 103 ? 5.984 7.396 17.388 1.00 90.31 103 ASN A N 1
ATOM 842 C CA . ASN A 1 103 ? 6.706 7.018 16.173 1.00 90.31 103 ASN A CA 1
ATOM 843 C C . ASN A 1 103 ? 5.845 6.147 15.239 1.00 90.31 103 ASN A C 1
ATOM 845 O O . ASN A 1 103 ? 4.884 5.510 15.678 1.00 90.31 103 ASN A O 1
ATOM 849 N N . GLU A 1 104 ? 6.242 6.113 13.963 1.00 89.31 104 GLU A N 1
ATOM 850 C CA . GLU A 1 104 ? 5.581 5.384 12.867 1.00 89.31 104 GLU A CA 1
ATOM 851 C C . GLU A 1 104 ? 5.505 3.879 13.152 1.00 89.31 104 GLU A C 1
ATOM 853 O O . GLU A 1 104 ? 4.464 3.265 12.957 1.00 89.31 104 GLU A O 1
ATOM 858 N N . LYS A 1 105 ? 6.548 3.298 13.761 1.00 92.62 105 LYS A N 1
ATOM 859 C CA . LYS A 1 105 ? 6.608 1.866 14.095 1.00 92.62 105 LYS A CA 1
ATOM 860 C C . LYS A 1 105 ? 5.526 1.428 15.089 1.00 92.62 105 LYS A C 1
ATOM 862 O O . LYS A 1 105 ? 4.965 0.340 14.962 1.00 92.62 105 LYS A O 1
ATOM 867 N N . LEU A 1 106 ? 5.220 2.247 16.096 1.00 95.94 106 LEU A N 1
ATOM 868 C CA . LEU A 1 106 ? 4.157 1.940 17.058 1.00 95.94 106 LEU A CA 1
ATOM 869 C C . LEU A 1 106 ? 2.768 2.047 16.426 1.00 95.94 106 LEU A C 1
ATOM 871 O O . LEU A 1 106 ? 1.923 1.191 16.697 1.00 95.94 106 LEU A O 1
ATOM 875 N N . ARG A 1 107 ? 2.547 3.051 15.568 1.00 95.69 107 ARG A N 1
ATOM 876 C CA . ARG A 1 107 ? 1.315 3.166 14.778 1.00 95.69 107 ARG A CA 1
ATOM 877 C C . ARG A 1 107 ? 1.161 1.965 13.843 1.00 95.69 107 ARG A C 1
ATOM 879 O O . ARG A 1 107 ? 0.117 1.320 13.865 1.00 95.69 107 ARG A O 1
ATOM 886 N N . GLN A 1 108 ? 2.214 1.628 13.101 1.00 96.38 108 GLN A N 1
ATOM 887 C CA . GLN A 1 108 ? 2.283 0.484 12.193 1.00 96.38 108 GLN A CA 1
ATOM 888 C C . GLN A 1 108 ? 1.898 -0.811 12.910 1.00 96.38 108 GLN A C 1
ATOM 890 O O . GLN A 1 108 ? 0.970 -1.492 12.483 1.00 96.38 108 GLN A O 1
ATOM 895 N N . LYS A 1 109 ? 2.517 -1.100 14.062 1.00 96.88 109 LYS A N 1
ATOM 896 C CA . LYS A 1 109 ? 2.177 -2.279 14.869 1.00 96.88 109 LYS A CA 1
ATOM 897 C C . LYS A 1 109 ? 0.690 -2.323 15.234 1.00 96.88 109 LYS A C 1
ATOM 899 O O . LYS A 1 109 ? 0.071 -3.381 15.148 1.00 96.88 109 LYS A O 1
ATOM 904 N N . LYS A 1 110 ? 0.106 -1.188 15.635 1.00 97.56 110 LYS A N 1
ATOM 905 C CA . LYS A 1 110 ? -1.321 -1.119 15.980 1.00 97.56 110 LYS A CA 1
ATOM 906 C C . LYS A 1 110 ? -2.228 -1.324 14.781 1.00 97.56 110 LYS A C 1
ATOM 908 O O . LYS A 1 110 ? -3.235 -2.014 14.903 1.00 97.56 110 LYS A O 1
ATOM 913 N N . PHE A 1 111 ? -1.857 -0.788 13.627 1.00 97.31 111 PHE A N 1
ATOM 914 C CA . PHE A 1 111 ? -2.611 -1.025 12.408 1.00 97.31 111 PHE A CA 1
ATOM 915 C C . PHE A 1 111 ? -2.503 -2.480 11.932 1.00 97.31 111 PHE A C 1
ATOM 917 O O . PHE A 1 111 ? -3.507 -3.071 11.549 1.00 97.31 111 PHE A O 1
ATOM 924 N N . HIS A 1 112 ? -1.331 -3.111 12.046 1.00 97.31 112 HIS A N 1
ATOM 925 C CA . HIS A 1 112 ? -1.158 -4.537 11.738 1.00 97.31 112 HIS A CA 1
ATOM 926 C C . HIS A 1 112 ? -2.022 -5.436 12.617 1.00 97.31 112 HIS A C 1
ATOM 928 O O . HIS A 1 112 ? -2.618 -6.381 12.112 1.00 97.31 112 HIS A O 1
ATOM 934 N N . GLU A 1 113 ? -2.117 -5.140 13.918 1.00 97.31 113 GLU A N 1
ATOM 935 C CA . GLU A 1 113 ? -3.012 -5.853 14.842 1.00 97.31 113 GLU A CA 1
ATOM 936 C C . GLU A 1 113 ? -4.478 -5.773 14.367 1.00 97.31 113 GLU A C 1
ATOM 938 O O . GLU A 1 113 ? -5.178 -6.788 14.361 1.00 97.31 113 GLU A O 1
ATOM 943 N N . LEU A 1 114 ? -4.921 -4.599 13.898 1.00 97.25 114 LEU A N 1
ATOM 944 C CA . LEU A 1 114 ? -6.272 -4.389 13.367 1.00 97.25 114 LEU A CA 1
ATOM 945 C C . LEU A 1 114 ? -6.506 -5.139 12.050 1.00 97.25 114 LEU A C 1
ATOM 947 O O . LEU A 1 114 ? -7.507 -5.844 11.931 1.00 97.25 114 LEU A O 1
ATOM 951 N N . ILE A 1 115 ? -5.591 -5.034 11.084 1.00 96.69 115 ILE A N 1
ATOM 952 C CA . ILE A 1 115 ? -5.713 -5.727 9.791 1.00 96.69 115 ILE A CA 1
ATOM 953 C C . ILE A 1 115 ? -5.672 -7.245 9.973 1.00 96.69 115 ILE A C 1
ATOM 955 O O . ILE A 1 115 ? -6.474 -7.952 9.364 1.00 96.69 115 ILE A O 1
ATOM 959 N N . ARG A 1 116 ? -4.816 -7.755 10.869 1.00 96.00 116 ARG A N 1
ATOM 960 C CA . ARG A 1 116 ? -4.787 -9.181 11.213 1.00 96.00 116 ARG A CA 1
ATOM 961 C C . ARG A 1 116 ? -6.134 -9.657 11.742 1.00 96.00 116 ARG A C 1
ATOM 963 O O . ARG A 1 116 ? -6.586 -10.729 11.350 1.00 96.00 116 ARG A O 1
ATOM 970 N N . LYS A 1 117 ? -6.773 -8.868 12.609 1.00 95.38 117 LYS A N 1
ATOM 971 C CA . LYS A 1 117 ? -8.105 -9.175 13.144 1.00 95.38 117 LYS A CA 1
ATOM 972 C C . LYS A 1 117 ? -9.180 -9.157 12.053 1.00 95.38 117 LYS A C 1
ATOM 974 O O . LYS A 1 117 ? -10.036 -10.031 12.069 1.00 95.38 117 LYS A O 1
ATOM 979 N N . LEU A 1 118 ? -9.123 -8.205 11.118 1.00 95.31 118 LEU A N 1
ATOM 980 C CA . LEU A 1 118 ? -10.109 -8.077 10.038 1.00 95.31 118 LEU A CA 1
ATOM 981 C C . LEU A 1 118 ? -9.992 -9.192 8.995 1.00 95.31 118 LEU A C 1
ATOM 983 O O . LEU A 1 118 ? -10.989 -9.783 8.604 1.00 95.31 118 LEU A O 1
ATOM 987 N N . LEU A 1 119 ? -8.773 -9.460 8.522 1.00 93.00 119 LEU A N 1
ATOM 988 C CA . LEU A 1 119 ? -8.540 -10.354 7.385 1.00 93.00 119 LEU A CA 1
ATOM 989 C C . LEU A 1 119 ? -8.204 -11.789 7.802 1.00 93.00 119 LEU A C 1
ATOM 991 O O . LEU A 1 119 ? -8.116 -12.662 6.943 1.00 93.00 119 LEU A O 1
ATOM 995 N N . ALA A 1 120 ? -7.966 -12.036 9.095 1.00 93.94 120 ALA A N 1
ATOM 996 C CA . ALA A 1 120 ? -7.397 -13.289 9.599 1.00 93.94 120 ALA A CA 1
ATOM 997 C C . ALA A 1 120 ? -6.093 -13.679 8.867 1.00 93.94 120 ALA A C 1
ATOM 999 O O . ALA A 1 120 ? -5.822 -14.854 8.603 1.00 93.94 120 ALA A O 1
ATOM 1000 N N . LYS A 1 121 ? -5.283 -12.673 8.511 1.00 93.56 121 LYS A N 1
ATOM 1001 C CA . LYS A 1 121 ? -4.004 -12.820 7.805 1.00 93.56 121 LYS A CA 1
ATOM 1002 C C . LYS A 1 121 ? -2.907 -12.040 8.504 1.00 93.56 121 LYS A C 1
ATOM 1004 O O . LYS A 1 121 ? -3.130 -10.949 9.018 1.00 93.56 121 LYS A O 1
ATOM 1009 N N . ASP A 1 122 ? -1.703 -12.595 8.495 1.00 92.12 122 ASP A N 1
ATOM 1010 C CA . ASP A 1 122 ? -0.530 -11.867 8.952 1.00 92.12 122 ASP A CA 1
ATO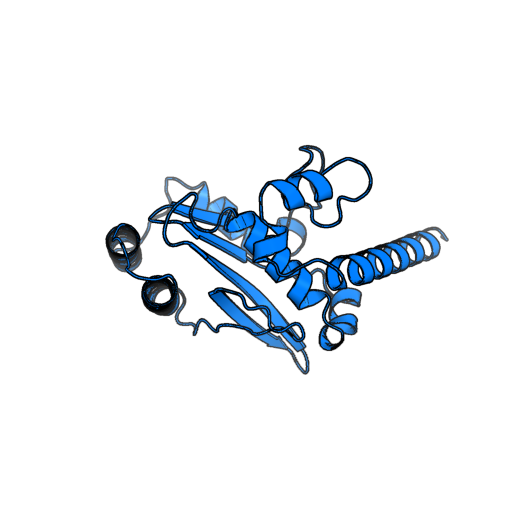M 1011 C C . ASP A 1 122 ? -0.131 -10.790 7.945 1.00 92.12 122 ASP A C 1
ATOM 1013 O O . ASP A 1 122 ? -0.034 -11.044 6.744 1.00 92.12 122 ASP A O 1
ATOM 1017 N N . VAL A 1 123 ? 0.139 -9.594 8.466 1.00 95.06 123 VAL A N 1
ATOM 1018 C CA . VAL A 1 123 ? 0.747 -8.499 7.713 1.00 95.06 123 VAL A CA 1
ATOM 1019 C C . VAL A 1 123 ? 2.253 -8.551 7.932 1.00 95.06 123 VAL A C 1
ATOM 1021 O O . VAL A 1 123 ? 2.715 -8.617 9.075 1.00 95.06 123 VAL A O 1
ATOM 1024 N N . LYS A 1 124 ? 3.020 -8.530 6.843 1.00 93.69 124 LYS A N 1
ATOM 1025 C CA . LYS A 1 124 ? 4.485 -8.590 6.875 1.00 93.69 124 LYS A CA 1
ATOM 1026 C C . LYS A 1 124 ? 5.087 -7.315 6.309 1.00 93.69 124 LYS A C 1
ATOM 1028 O O . LYS A 1 124 ? 4.622 -6.806 5.295 1.00 93.69 124 LYS A O 1
ATOM 1033 N N . VAL A 1 125 ? 6.147 -6.828 6.942 1.00 94.50 125 VAL A N 1
ATOM 1034 C CA . VAL A 1 125 ? 7.012 -5.796 6.360 1.00 94.50 125 VAL A CA 1
ATOM 1035 C C . VAL A 1 125 ? 7.954 -6.476 5.376 1.00 94.50 125 VAL A C 1
ATOM 1037 O O . VAL A 1 125 ? 8.640 -7.429 5.755 1.00 94.50 125 VAL A O 1
ATOM 1040 N N . LEU A 1 126 ? 8.007 -5.986 4.138 1.00 90.88 126 LEU A N 1
ATOM 1041 C CA . LEU A 1 126 ? 8.992 -6.448 3.161 1.00 90.88 126 LEU A CA 1
ATOM 1042 C C . LEU A 1 126 ? 10.136 -5.457 3.051 1.00 90.88 126 LEU A C 1
ATOM 1044 O O . LEU A 1 126 ? 9.917 -4.252 2.966 1.00 90.88 126 LEU A O 1
ATOM 1048 N N . VAL A 1 127 ? 11.349 -6.000 3.007 1.00 91.88 127 VAL A N 1
ATOM 1049 C CA . VAL A 1 127 ? 12.569 -5.266 2.679 1.00 91.88 127 VAL A CA 1
ATOM 1050 C C . VAL A 1 127 ? 12.981 -5.680 1.271 1.00 91.88 127 VAL A C 1
ATOM 1052 O O . VAL A 1 127 ? 13.132 -6.871 0.991 1.00 91.88 127 VAL A O 1
ATOM 1055 N N . LEU A 1 128 ? 13.111 -4.702 0.382 1.00 88.69 128 LEU A N 1
ATOM 1056 C CA . LEU A 1 128 ? 13.538 -4.895 -0.998 1.00 88.69 128 LEU A CA 1
ATOM 1057 C C . LEU A 1 128 ? 15.072 -4.967 -1.085 1.00 88.69 128 LEU A C 1
ATOM 1059 O O . LEU A 1 128 ? 15.787 -4.665 -0.128 1.00 88.69 128 LEU A O 1
ATOM 1063 N N . ASP A 1 129 ? 15.591 -5.345 -2.254 1.00 86.44 129 ASP A N 1
ATOM 1064 C CA . ASP A 1 129 ? 17.035 -5.554 -2.463 1.00 86.44 129 ASP A CA 1
ATOM 1065 C C . ASP A 1 129 ? 17.834 -4.244 -2.317 1.00 86.44 129 ASP A C 1
ATOM 1067 O O . ASP A 1 129 ? 19.002 -4.254 -1.928 1.00 86.44 129 ASP A O 1
ATOM 1071 N N . ASP A 1 130 ? 17.188 -3.100 -2.564 1.00 84.62 130 ASP A N 1
ATOM 1072 C CA . ASP A 1 130 ? 17.747 -1.758 -2.368 1.00 84.62 130 ASP A CA 1
ATOM 1073 C C . ASP A 1 130 ? 17.665 -1.264 -0.908 1.00 84.62 130 ASP A C 1
ATOM 1075 O O . ASP A 1 130 ? 17.984 -0.108 -0.624 1.00 84.62 130 ASP A O 1
ATOM 1079 N N . LYS A 1 131 ? 17.261 -2.143 0.023 1.00 89.12 131 LYS A N 1
ATOM 1080 C CA . LYS A 1 131 ? 17.050 -1.891 1.459 1.00 89.12 131 LYS A CA 1
ATOM 1081 C C . LYS A 1 131 ? 15.877 -0.970 1.788 1.00 89.12 131 LYS A C 1
ATOM 1083 O O . LYS A 1 131 ? 15.680 -0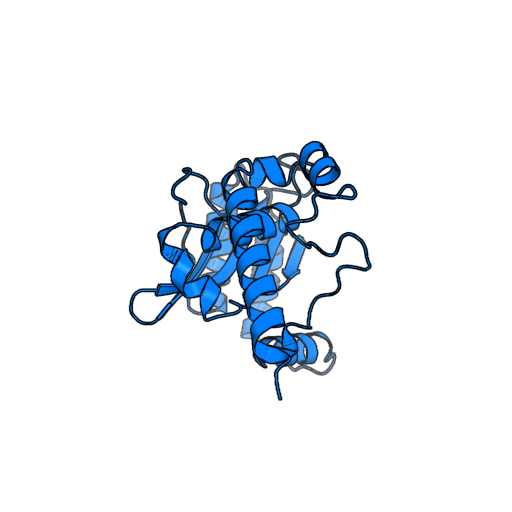.662 2.965 1.00 89.12 131 LYS A O 1
ATOM 1088 N N . SER A 1 132 ? 15.096 -0.534 0.801 1.00 89.00 132 SER A N 1
ATOM 1089 C CA . SER A 1 132 ? 13.823 0.122 1.084 1.00 89.00 132 SER A CA 1
ATOM 1090 C C . SER A 1 132 ? 12.817 -0.884 1.644 1.00 89.00 132 SER A C 1
ATOM 1092 O O . SER A 1 132 ? 12.928 -2.089 1.414 1.00 89.00 132 SER A O 1
ATOM 1094 N N . SER A 1 133 ? 11.847 -0.401 2.415 1.00 92.19 133 SER A N 1
ATOM 1095 C CA . SER A 1 133 ? 10.793 -1.236 2.983 1.00 92.19 133 SER A CA 1
ATOM 1096 C C . SER A 1 133 ? 9.441 -0.550 2.890 1.00 92.19 133 SER A C 1
ATOM 1098 O O . SER A 1 133 ? 9.376 0.676 2.955 1.00 92.19 133 SER A O 1
ATOM 1100 N N . ASN A 1 134 ? 8.384 -1.350 2.788 1.00 92.62 134 ASN A N 1
ATOM 1101 C CA . ASN A 1 134 ? 7.011 -0.883 2.985 1.00 92.62 134 ASN A CA 1
ATOM 1102 C C . ASN A 1 134 ? 6.595 -0.997 4.455 1.00 92.62 134 ASN A C 1
ATOM 1104 O O . ASN A 1 134 ? 7.326 -1.558 5.277 1.00 92.62 134 ASN A O 1
ATOM 1108 N N . ASP A 1 135 ? 5.404 -0.502 4.780 1.00 95.00 135 ASP A N 1
ATOM 1109 C CA . ASP A 1 135 ? 4.866 -0.626 6.131 1.00 95.00 135 ASP A CA 1
ATOM 1110 C C . ASP A 1 135 ? 4.084 -1.906 6.370 1.00 95.00 135 ASP A C 1
ATOM 1112 O O . ASP A 1 135 ? 3.877 -2.275 7.521 1.00 95.00 135 ASP A O 1
ATOM 1116 N N . GLY A 1 136 ? 3.648 -2.606 5.330 1.00 96.31 136 GLY A N 1
ATOM 1117 C CA . GLY A 1 136 ? 2.969 -3.882 5.474 1.00 96.31 136 GLY A CA 1
ATOM 1118 C C . GLY A 1 136 ? 2.492 -4.444 4.147 1.00 96.31 136 GLY A C 1
ATOM 1119 O O . GLY A 1 136 ? 2.196 -3.712 3.211 1.00 96.31 136 GLY A O 1
ATOM 1120 N N . THR A 1 137 ? 2.386 -5.762 4.073 1.00 96.56 137 THR A N 1
ATOM 1121 C CA . THR A 1 137 ? 1.898 -6.483 2.899 1.00 96.56 137 THR A CA 1
ATOM 1122 C C . THR A 1 137 ? 1.189 -7.763 3.294 1.00 96.56 137 THR A C 1
ATOM 1124 O O . THR A 1 137 ? 1.446 -8.327 4.365 1.00 96.56 137 THR A O 1
ATOM 1127 N N . CYS A 1 138 ? 0.336 -8.237 2.390 1.00 95.44 138 CYS A N 1
ATOM 1128 C CA . CYS A 1 138 ? -0.073 -9.627 2.356 1.00 95.44 138 CYS A CA 1
ATOM 1129 C C . CYS A 1 138 ? 0.265 -10.235 0.991 1.00 95.44 138 CYS A C 1
ATOM 1131 O O . CYS A 1 138 ? 0.009 -9.653 -0.067 1.00 95.44 138 CYS A O 1
ATOM 1133 N N . GLU A 1 139 ? 0.842 -11.429 1.057 1.00 93.00 139 GLU A N 1
ATOM 1134 C CA . GLU A 1 139 ? 1.397 -12.165 -0.073 1.00 93.00 139 GLU A CA 1
ATOM 1135 C C . GLU A 1 139 ? 0.672 -13.500 -0.249 1.00 93.00 139 GLU A C 1
ATOM 1137 O O . GLU A 1 139 ? 0.259 -14.136 0.729 1.00 93.00 139 GLU A O 1
ATOM 1142 N N . LEU A 1 140 ? 0.528 -13.922 -1.502 1.00 90.00 140 LEU A N 1
ATOM 1143 C CA . LEU A 1 140 ? 0.131 -15.267 -1.886 1.00 90.00 140 LEU A CA 1
ATOM 1144 C C . LEU A 1 140 ? 1.338 -15.975 -2.504 1.00 90.00 140 LEU A C 1
ATOM 1146 O O . LEU A 1 140 ? 1.836 -15.559 -3.552 1.00 90.00 140 LEU A O 1
ATOM 1150 N N . ASP A 1 141 ? 1.759 -17.071 -1.880 1.00 88.62 141 ASP A N 1
ATOM 1151 C CA . ASP A 1 141 ? 2.773 -17.951 -2.451 1.00 88.62 141 ASP A CA 1
ATOM 1152 C C . ASP A 1 141 ? 2.141 -18.793 -3.569 1.00 88.62 141 ASP A C 1
ATOM 1154 O O . ASP A 1 141 ? 1.245 -19.610 -3.336 1.00 88.62 141 ASP A O 1
ATOM 1158 N N . PHE A 1 142 ? 2.610 -18.598 -4.800 1.00 82.88 142 PHE A N 1
ATOM 1159 C CA . PHE A 1 142 ? 2.195 -19.365 -5.969 1.00 82.88 142 PHE A CA 1
ATOM 1160 C C . PHE A 1 142 ? 3.418 -19.992 -6.644 1.00 82.88 142 PHE A C 1
ATOM 1162 O O . PHE A 1 142 ? 4.170 -19.339 -7.371 1.00 82.88 142 PHE A O 1
ATOM 1169 N N . HIS A 1 143 ? 3.607 -21.294 -6.410 1.00 84.50 143 HIS A N 1
ATOM 1170 C CA . HIS A 1 143 ? 4.792 -22.044 -6.846 1.00 84.50 143 HIS A CA 1
ATOM 1171 C C . HIS A 1 143 ? 6.081 -21.419 -6.287 1.00 84.50 143 HIS A C 1
ATOM 1173 O O . HIS A 1 143 ? 6.284 -21.417 -5.079 1.00 84.50 143 HIS A O 1
ATOM 1179 N N . SER A 1 144 ? 6.956 -20.908 -7.157 1.00 84.88 144 SER A N 1
ATOM 1180 C CA . SER A 1 144 ? 8.211 -20.244 -6.797 1.00 84.88 144 SER A CA 1
ATOM 1181 C C . SER A 1 144 ? 8.090 -18.717 -6.733 1.00 84.88 144 SER A C 1
ATOM 1183 O O . SER A 1 144 ? 9.114 -18.040 -6.678 1.00 84.88 144 SER A O 1
ATOM 1185 N N . TYR A 1 145 ? 6.875 -18.171 -6.828 1.00 85.06 145 TYR A N 1
ATOM 1186 C CA . TYR A 1 145 ? 6.615 -16.734 -6.846 1.00 85.06 145 TYR A CA 1
ATOM 1187 C C . TYR A 1 145 ? 5.825 -16.306 -5.613 1.00 85.06 145 TYR A C 1
ATOM 1189 O O . TYR A 1 145 ? 4.967 -17.045 -5.136 1.00 85.06 145 TYR A O 1
ATOM 1197 N N . SER A 1 146 ? 6.080 -15.081 -5.162 1.00 88.12 146 SER A N 1
ATOM 1198 C CA . SER A 1 146 ? 5.225 -14.375 -4.213 1.00 88.12 146 SER A CA 1
ATOM 1199 C C . SER A 1 146 ? 4.482 -13.266 -4.955 1.00 88.12 146 SER A C 1
ATOM 1201 O O . SER A 1 146 ? 5.100 -12.473 -5.673 1.00 88.12 146 SER A O 1
ATOM 1203 N N . VAL A 1 147 ? 3.158 -13.236 -4.815 1.00 92.00 147 VAL A N 1
ATOM 1204 C CA . VAL A 1 147 ? 2.284 -12.228 -5.424 1.00 92.00 147 VAL A CA 1
ATOM 1205 C C . VAL A 1 147 ? 1.670 -11.378 -4.320 1.00 92.00 147 VAL A C 1
ATOM 1207 O O . VAL A 1 147 ? 1.005 -11.898 -3.424 1.00 92.00 147 VAL A O 1
ATOM 1210 N N . LEU A 1 148 ? 1.863 -10.063 -4.395 1.00 93.88 148 LEU A N 1
ATOM 1211 C CA . LEU A 1 148 ? 1.189 -9.112 -3.517 1.00 93.88 148 LEU A CA 1
ATOM 1212 C C . LEU A 1 148 ? -0.278 -8.993 -3.917 1.00 93.88 148 LEU A C 1
ATOM 1214 O O . LEU A 1 148 ? -0.568 -8.643 -5.060 1.00 93.88 148 LEU A O 1
ATOM 1218 N N . TYR A 1 149 ? -1.178 -9.215 -2.960 1.00 93.50 149 TYR A N 1
ATOM 1219 C CA . TYR A 1 149 ? -2.593 -8.850 -3.095 1.00 93.50 149 TYR A CA 1
ATOM 1220 C C . TYR A 1 149 ? -2.996 -7.697 -2.168 1.00 93.50 149 TYR A C 1
ATOM 1222 O O . TYR A 1 149 ? -4.084 -7.142 -2.321 1.00 93.50 149 TYR A O 1
ATOM 1230 N N . LEU A 1 150 ? -2.128 -7.329 -1.219 1.00 95.81 150 LEU A N 1
ATOM 1231 C CA . LEU A 1 150 ? -2.277 -6.151 -0.374 1.00 95.81 150 LEU A CA 1
ATOM 1232 C C . LEU A 1 150 ? -0.912 -5.507 -0.108 1.00 95.81 150 LEU A C 1
ATOM 1234 O O . LEU A 1 150 ? 0.021 -6.192 0.317 1.00 95.81 150 LEU A O 1
ATOM 1238 N N . LEU A 1 151 ? -0.826 -4.189 -0.273 1.00 97.25 151 LEU A N 1
ATOM 1239 C CA . LEU A 1 151 ? 0.296 -3.356 0.156 1.00 97.25 151 LEU A CA 1
ATOM 1240 C C . LEU A 1 151 ? -0.206 -2.198 1.019 1.00 97.25 151 LEU A C 1
ATOM 1242 O O . LEU A 1 151 ? -1.257 -1.626 0.750 1.00 97.25 151 LEU A O 1
ATOM 1246 N N . ILE A 1 152 ? 0.542 -1.858 2.063 1.00 97.06 152 ILE A N 1
ATOM 1247 C CA . ILE A 1 152 ? 0.183 -0.859 3.066 1.00 97.06 152 ILE A CA 1
ATOM 1248 C C . ILE A 1 152 ? 1.353 0.114 3.248 1.00 97.06 152 ILE A C 1
ATOM 1250 O O . ILE A 1 152 ? 2.489 -0.310 3.465 1.00 97.06 152 ILE A O 1
ATOM 1254 N N . GLU A 1 153 ? 1.051 1.409 3.222 1.00 96.38 153 GLU A N 1
ATOM 1255 C CA . GLU A 1 153 ? 1.936 2.492 3.665 1.00 96.38 153 GLU A CA 1
ATOM 1256 C C . GLU A 1 153 ? 1.230 3.333 4.730 1.00 96.38 153 GLU A C 1
ATOM 1258 O O . GLU A 1 153 ? 0.039 3.647 4.623 1.00 96.38 153 GLU A O 1
ATOM 1263 N N . ILE A 1 154 ? 1.963 3.690 5.779 1.00 95.19 154 ILE A N 1
ATOM 1264 C CA . ILE A 1 154 ? 1.440 4.276 7.007 1.00 95.19 154 ILE A CA 1
ATOM 1265 C C . ILE A 1 154 ? 2.246 5.517 7.354 1.00 95.19 154 ILE A C 1
ATOM 1267 O O . ILE A 1 154 ? 3.449 5.477 7.566 1.00 95.19 154 ILE A O 1
ATOM 1271 N N . LYS A 1 155 ? 1.555 6.635 7.535 1.00 93.38 155 LYS A N 1
ATOM 1272 C CA . LYS A 1 155 ? 2.114 7.858 8.101 1.00 93.38 155 LYS A CA 1
ATOM 1273 C C . LYS A 1 155 ? 1.459 8.187 9.423 1.00 93.38 155 LYS A C 1
ATOM 1275 O O . LYS A 1 155 ? 0.293 7.886 9.684 1.00 93.38 155 LYS A O 1
ATOM 1280 N N . ASN A 1 156 ? 2.245 8.826 10.284 1.00 91.94 156 ASN A N 1
ATOM 1281 C CA . ASN A 1 156 ? 1.768 9.243 11.596 1.00 91.94 156 ASN A CA 1
ATOM 1282 C C . ASN A 1 156 ? 0.612 10.240 11.508 1.00 91.94 156 ASN A C 1
ATOM 1284 O O . ASN A 1 156 ? -0.319 10.135 12.303 1.00 91.94 156 ASN A O 1
ATOM 1288 N N . GLU A 1 157 ? 0.687 11.164 10.552 1.00 92.25 157 GLU A N 1
ATOM 1289 C CA . GLU A 1 157 ? -0.325 12.175 10.265 1.00 92.25 157 GLU A CA 1
ATOM 1290 C C . GLU A 1 157 ? -0.158 12.678 8.823 1.00 92.25 157 GLU A C 1
ATOM 1292 O O . GLU A 1 157 ? 0.910 12.507 8.221 1.00 92.25 157 GLU A O 1
ATOM 1297 N N . ILE A 1 158 ? -1.196 13.305 8.272 1.00 90.44 158 ILE A N 1
ATOM 1298 C CA . ILE A 1 158 ? -1.138 13.980 6.973 1.00 90.44 158 ILE A CA 1
ATOM 1299 C C . ILE A 1 158 ? -0.036 15.054 6.999 1.00 90.44 158 ILE A C 1
ATOM 1301 O O . ILE A 1 158 ? 0.054 15.867 7.917 1.00 90.44 158 ILE A O 1
ATOM 1305 N N . GLY A 1 159 ? 0.825 15.051 5.978 1.00 86.75 159 GLY A N 1
ATOM 1306 C CA . GLY A 1 159 ? 1.937 15.999 5.837 1.00 86.75 159 GLY A CA 1
ATOM 1307 C C . GLY A 1 159 ? 3.232 15.602 6.559 1.00 86.75 159 GLY A C 1
ATOM 1308 O O . GLY A 1 159 ? 4.272 16.224 6.330 1.00 86.75 159 GLY A O 1
ATOM 1309 N N . ILE A 1 160 ? 3.226 14.547 7.381 1.00 87.31 160 ILE A N 1
ATOM 1310 C CA . ILE A 1 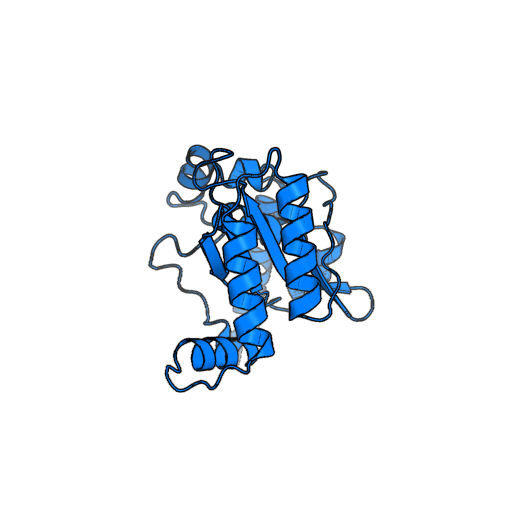160 ? 4.451 14.014 7.995 1.00 87.31 160 ILE A CA 1
ATOM 1311 C C . ILE A 1 160 ? 5.277 13.247 6.956 1.00 87.31 160 ILE A C 1
ATOM 1313 O O . ILE A 1 160 ? 4.750 12.473 6.166 1.00 87.31 160 ILE A O 1
ATOM 1317 N N . GLY A 1 161 ? 6.598 13.451 6.966 1.00 82.00 161 GLY A N 1
ATOM 1318 C CA . GLY A 1 161 ? 7.527 12.774 6.052 1.00 82.00 161 GLY A CA 1
ATOM 1319 C C . GLY A 1 161 ? 7.648 13.418 4.668 1.00 82.00 161 GLY A C 1
ATOM 1320 O O . GLY A 1 161 ? 8.401 12.909 3.841 1.00 82.00 161 GLY A O 1
ATOM 1321 N N . LYS A 1 162 ? 6.954 14.543 4.424 1.00 87.56 162 LYS A N 1
ATOM 1322 C CA . LYS A 1 162 ? 6.944 15.290 3.147 1.00 87.56 162 LYS A CA 1
ATOM 1323 C C . LYS A 1 162 ? 6.521 14.460 1.926 1.00 87.56 162 LYS A C 1
ATOM 1325 O O . LYS A 1 162 ? 6.790 14.861 0.797 1.00 87.56 162 LYS A O 1
ATOM 1330 N N . CYS A 1 163 ? 5.872 13.323 2.149 1.00 87.69 163 CYS A N 1
ATOM 1331 C CA . CYS A 1 163 ? 5.397 12.417 1.116 1.00 87.69 163 CYS A CA 1
ATOM 1332 C C . CYS A 1 163 ? 3.951 12.014 1.399 1.00 87.69 163 CYS A C 1
ATOM 1334 O O . CYS A 1 163 ? 3.517 11.954 2.551 1.00 87.69 163 CYS A O 1
ATOM 1336 N N . ASP A 1 164 ? 3.206 11.758 0.331 1.00 88.06 164 ASP A N 1
ATOM 1337 C CA . ASP A 1 164 ? 1.857 11.214 0.414 1.00 88.06 164 ASP A CA 1
ATOM 1338 C C . ASP A 1 164 ? 1.923 9.674 0.524 1.00 88.06 164 ASP A C 1
ATOM 1340 O O . ASP A 1 164 ? 2.639 9.045 -0.266 1.00 88.06 164 ASP A O 1
ATOM 1344 N N . PRO A 1 165 ? 1.200 9.040 1.473 1.00 92.06 165 PRO A N 1
ATOM 1345 C CA . PRO A 1 165 ? 1.255 7.590 1.656 1.00 92.06 165 PRO A CA 1
ATOM 1346 C C . PRO A 1 165 ? 0.777 6.815 0.424 1.00 92.06 165 PRO A C 1
ATOM 1348 O O . PRO A 1 165 ? 1.270 5.720 0.178 1.00 92.06 165 PRO A O 1
ATOM 1351 N N . THR A 1 166 ? -0.140 7.360 -0.382 1.00 91.38 166 THR A N 1
ATOM 1352 C CA . THR A 1 166 ? -0.642 6.663 -1.574 1.00 91.38 166 THR A CA 1
ATOM 1353 C C . THR A 1 166 ? 0.369 6.681 -2.720 1.00 91.38 166 THR A C 1
ATOM 1355 O O . THR A 1 166 ? 0.600 5.651 -3.354 1.00 91.38 166 THR A O 1
ATOM 1358 N N . ALA A 1 167 ? 1.048 7.812 -2.936 1.00 91.25 167 ALA A N 1
ATOM 1359 C CA . ALA A 1 167 ? 2.146 7.912 -3.894 1.00 91.25 167 ALA A CA 1
ATOM 1360 C C . ALA A 1 167 ? 3.338 7.037 -3.474 1.00 91.25 167 ALA A C 1
ATOM 1362 O O . ALA A 1 167 ? 3.921 6.348 -4.315 1.00 91.25 167 ALA A O 1
ATOM 1363 N N . GLN A 1 168 ? 3.661 7.016 -2.174 1.00 94.00 168 GLN A N 1
ATOM 1364 C CA . GLN A 1 168 ? 4.687 6.123 -1.629 1.00 94.00 168 GLN A CA 1
ATOM 1365 C C . GLN A 1 168 ? 4.308 4.659 -1.870 1.00 94.00 168 GLN A C 1
ATOM 1367 O O . GLN A 1 168 ? 5.143 3.890 -2.338 1.00 94.00 168 GLN A O 1
ATOM 1372 N N . ALA A 1 169 ? 3.048 4.286 -1.645 1.00 94.31 169 ALA A N 1
ATOM 1373 C CA . ALA A 1 169 ? 2.588 2.912 -1.811 1.00 94.31 169 ALA A CA 1
ATOM 1374 C C . ALA A 1 169 ? 2.633 2.443 -3.269 1.00 94.31 169 ALA A C 1
ATOM 1376 O O . ALA A 1 169 ? 3.074 1.326 -3.546 1.00 94.31 169 ALA A O 1
ATOM 1377 N N . ALA A 1 170 ? 2.248 3.307 -4.211 1.00 92.19 170 ALA A N 1
ATOM 1378 C CA . ALA A 1 170 ? 2.365 3.022 -5.638 1.00 92.19 170 ALA A CA 1
ATOM 1379 C C . ALA A 1 170 ? 3.830 2.807 -6.059 1.00 92.19 170 ALA A C 1
ATOM 1381 O O . ALA A 1 170 ? 4.135 1.872 -6.803 1.00 92.19 170 ALA A O 1
ATOM 1382 N N . ALA A 1 171 ? 4.751 3.624 -5.538 1.00 93.38 171 ALA A N 1
ATOM 1383 C CA . ALA A 1 171 ? 6.181 3.438 -5.756 1.00 93.38 171 ALA A CA 1
ATOM 1384 C C . ALA A 1 171 ? 6.694 2.132 -5.128 1.00 93.38 171 ALA A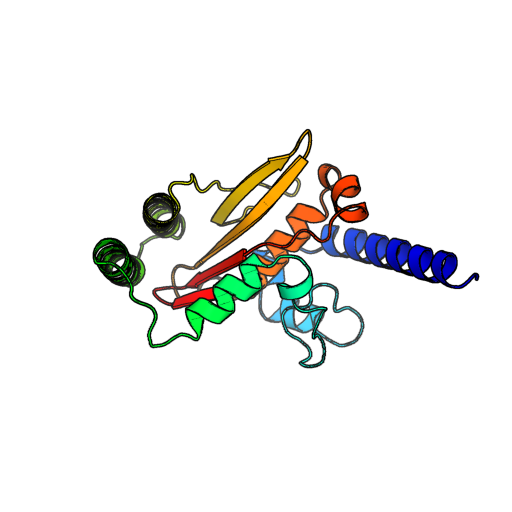 C 1
ATOM 1386 O O . ALA A 1 171 ? 7.425 1.394 -5.785 1.00 93.38 171 ALA A O 1
ATOM 1387 N N . SER A 1 172 ? 6.270 1.796 -3.906 1.00 95.06 172 SER A N 1
ATOM 1388 C CA . SER A 1 172 ? 6.613 0.534 -3.236 1.00 95.06 172 SER A CA 1
ATOM 1389 C C . SER A 1 172 ? 6.134 -0.687 -4.030 1.00 95.06 172 SER A C 1
ATOM 1391 O O . SER A 1 172 ? 6.906 -1.627 -4.230 1.00 95.06 172 SER A O 1
ATOM 1393 N N . TYR A 1 173 ? 4.903 -0.655 -4.551 1.00 94.69 173 TYR A N 1
ATOM 1394 C CA . TYR A 1 173 ? 4.355 -1.689 -5.437 1.00 94.69 173 TYR A CA 1
ATOM 1395 C C . TYR A 1 173 ? 5.205 -1.850 -6.706 1.00 94.69 173 TYR A C 1
ATOM 1397 O O . TYR A 1 173 ? 5.628 -2.958 -7.050 1.00 94.69 173 TYR A O 1
ATOM 1405 N N . ALA A 1 174 ? 5.516 -0.735 -7.372 1.00 93.19 174 ALA A N 1
ATOM 1406 C CA . ALA A 1 174 ? 6.316 -0.737 -8.589 1.00 93.19 174 ALA A CA 1
ATOM 1407 C C . ALA A 1 174 ? 7.738 -1.269 -8.335 1.00 93.19 174 ALA A C 1
ATOM 1409 O O . ALA A 1 174 ? 8.237 -2.099 -9.101 1.00 93.19 174 ALA A O 1
ATOM 1410 N N . LYS A 1 175 ? 8.392 -0.860 -7.239 1.00 93.62 175 LYS A N 1
ATOM 1411 C CA . LYS A 1 175 ? 9.731 -1.354 -6.883 1.00 93.62 175 LYS A CA 1
ATOM 1412 C C . LYS A 1 175 ? 9.734 -2.841 -6.545 1.00 93.62 175 LYS A C 1
ATOM 1414 O O . LYS A 1 175 ? 10.655 -3.533 -6.968 1.00 93.62 175 LYS A O 1
ATOM 1419 N N . PHE A 1 176 ? 8.711 -3.355 -5.858 1.00 93.69 176 PHE A N 1
ATOM 1420 C CA . PHE A 1 176 ? 8.613 -4.788 -5.562 1.00 93.69 176 PHE A CA 1
ATOM 1421 C C . PHE A 1 176 ? 8.596 -5.629 -6.843 1.00 93.69 176 PHE A C 1
ATOM 1423 O O . PHE A 1 176 ? 9.399 -6.549 -7.005 1.00 93.69 176 PHE A O 1
ATOM 1430 N N . TYR A 1 177 ? 7.714 -5.312 -7.792 1.00 93.44 177 TYR A N 1
ATOM 1431 C CA . TYR A 1 177 ? 7.576 -6.141 -8.990 1.00 93.44 177 TYR A CA 1
ATOM 1432 C C . TYR A 1 177 ? 8.701 -5.961 -9.998 1.00 93.44 177 TYR A C 1
ATOM 1434 O O . TYR A 1 177 ? 8.978 -6.872 -10.773 1.00 93.44 177 TYR A O 1
ATOM 1442 N N . THR A 1 178 ? 9.398 -4.830 -9.955 1.00 93.19 178 THR A N 1
ATOM 1443 C CA . THR A 1 178 ? 10.556 -4.605 -10.817 1.00 93.19 178 THR A CA 1
ATOM 1444 C C . THR A 1 178 ? 11.826 -5.272 -10.301 1.00 93.19 178 THR A C 1
ATOM 1446 O O . THR A 1 178 ? 12.805 -5.263 -11.033 1.00 93.19 178 THR A O 1
ATOM 1449 N N . GLN A 1 179 ? 11.856 -5.922 -9.131 1.00 91.06 179 GLN A N 1
ATOM 1450 C CA . GLN A 1 179 ? 13.019 -6.714 -8.692 1.00 91.06 179 GLN A CA 1
ATOM 1451 C C . GLN A 1 179 ? 13.365 -7.843 -9.682 1.00 91.06 179 GLN A C 1
ATOM 1453 O O . GLN A 1 179 ? 12.481 -8.420 -10.314 1.00 91.06 179 GLN A O 1
ATOM 1458 N N . GLU A 1 180 ? 14.648 -8.203 -9.799 1.00 91.00 180 GLU A N 1
ATOM 1459 C CA . GLU A 1 180 ? 15.115 -9.233 -10.751 1.00 91.00 180 GLU A CA 1
ATOM 1460 C C . GLU A 1 180 ? 14.414 -10.583 -10.551 1.00 91.00 180 GLU A C 1
ATOM 1462 O O . GLU A 1 180 ? 14.000 -11.232 -11.513 1.00 91.00 180 GLU A O 1
ATOM 1467 N N . LYS A 1 181 ? 14.172 -10.965 -9.291 1.00 89.56 181 LYS A N 1
ATOM 1468 C CA . LYS A 1 181 ? 13.445 -12.195 -8.935 1.00 89.56 181 LYS A CA 1
ATOM 1469 C C . LYS A 1 181 ? 12.016 -12.263 -9.503 1.00 89.56 181 LYS A C 1
ATOM 1471 O O . LYS A 1 181 ? 11.495 -13.360 -9.691 1.00 89.56 181 LYS A O 1
ATOM 1476 N N . ASN A 1 182 ? 11.405 -11.116 -9.809 1.00 91.12 182 ASN A N 1
ATOM 1477 C CA . ASN A 1 182 ? 10.015 -10.996 -10.252 1.00 91.12 182 ASN A CA 1
ATOM 1478 C C . ASN A 1 182 ? 9.872 -10.789 -11.774 1.00 91.12 182 ASN A C 1
ATOM 1480 O O . ASN A 1 182 ? 8.754 -10.754 -12.286 1.00 91.12 182 ASN A O 1
ATOM 1484 N N . GLU A 1 183 ? 10.970 -10.732 -12.539 1.00 89.56 183 GLU A N 1
ATOM 1485 C CA . GLU A 1 183 ? 10.928 -10.463 -13.989 1.00 89.56 183 GLU A CA 1
ATOM 1486 C C . GLU A 1 183 ? 10.073 -11.456 -14.780 1.00 89.56 183 GLU A C 1
ATOM 1488 O O . GLU A 1 183 ? 9.386 -11.084 -15.730 1.00 89.56 183 GLU A O 1
ATOM 1493 N N . LYS A 1 184 ? 10.112 -12.739 -14.407 1.00 89.06 184 LYS A N 1
ATOM 1494 C CA . LYS A 1 184 ? 9.301 -13.765 -15.074 1.00 89.06 184 LYS A CA 1
ATOM 1495 C C . LYS A 1 184 ? 7.813 -13.563 -14.809 1.00 89.06 184 LYS A C 1
ATOM 1497 O O . LYS A 1 184 ? 7.008 -13.795 -15.704 1.00 89.06 184 LYS A O 1
ATOM 1502 N N . LEU A 1 185 ? 7.470 -13.117 -13.603 1.00 89.44 185 LEU A N 1
ATOM 1503 C CA . LEU A 1 185 ? 6.096 -12.913 -13.167 1.00 89.44 185 LEU A CA 1
ATOM 1504 C C . LEU A 1 185 ? 5.441 -11.743 -13.922 1.00 89.44 185 LEU A C 1
ATOM 1506 O O . LEU A 1 185 ? 4.320 -11.886 -14.409 1.00 89.44 185 LEU A O 1
ATOM 1510 N N . LEU A 1 186 ? 6.180 -10.646 -14.124 1.00 88.88 186 LEU A N 1
ATOM 1511 C CA . LEU A 1 186 ? 5.742 -9.488 -14.918 1.00 88.88 186 LEU A CA 1
ATOM 1512 C C . LEU A 1 186 ? 5.360 -9.838 -16.368 1.00 88.88 186 LEU A C 1
ATOM 1514 O O . LEU A 1 186 ? 4.526 -9.164 -16.967 1.00 88.88 186 LEU A O 1
ATOM 1518 N N . LYS A 1 187 ? 5.959 -10.888 -16.943 1.00 87.12 187 LYS A N 1
ATOM 1519 C CA . LYS A 1 187 ? 5.708 -11.306 -18.334 1.00 87.12 187 LYS A CA 1
ATOM 1520 C C . LYS A 1 187 ? 4.456 -12.165 -18.502 1.00 87.12 187 LYS A C 1
ATOM 1522 O O . LYS A 1 187 ? 4.032 -12.404 -19.631 1.00 87.12 187 LYS A O 1
ATOM 1527 N N . VAL A 1 188 ? 3.904 -12.681 -17.404 1.00 85.88 188 VAL A N 1
ATOM 1528 C CA . VAL A 1 188 ? 2.826 -13.684 -17.437 1.00 85.88 188 VAL A CA 1
ATOM 1529 C C . VAL A 1 188 ? 1.575 -13.264 -16.669 1.00 85.88 188 VAL A C 1
ATOM 1531 O O . VAL A 1 188 ? 0.539 -13.901 -16.833 1.00 85.88 188 VAL A O 1
ATOM 1534 N N . CYS A 1 189 ? 1.646 -12.215 -15.845 1.00 83.50 189 CYS A N 1
ATOM 1535 C CA . CYS A 1 189 ? 0.549 -11.763 -14.995 1.00 83.50 189 CYS A CA 1
ATOM 1536 C C . CYS A 1 189 ? 0.500 -10.228 -14.905 1.00 83.50 189 CYS A C 1
ATOM 1538 O O . CYS A 1 189 ? 1.539 -9.573 -14.895 1.00 83.50 189 CYS A O 1
ATOM 1540 N N . ASN A 1 190 ? -0.710 -9.669 -14.787 1.00 81.19 190 ASN A N 1
ATOM 1541 C CA . ASN A 1 190 ? -0.948 -8.226 -14.613 1.00 81.19 190 ASN A CA 1
ATOM 1542 C C . ASN A 1 190 ? -0.959 -7.773 -13.139 1.00 81.19 190 ASN A C 1
ATOM 1544 O O . ASN A 1 190 ? -1.004 -6.578 -12.873 1.00 81.19 190 ASN A O 1
ATOM 1548 N N . LEU A 1 191 ? -0.883 -8.728 -12.203 1.00 89.12 191 LEU A N 1
ATOM 1549 C CA . LEU A 1 191 ? -0.549 -8.536 -10.784 1.00 89.12 191 LEU A CA 1
ATOM 1550 C C . LEU A 1 191 ? -1.449 -7.563 -10.004 1.00 89.12 191 LEU A C 1
ATOM 1552 O O . LEU A 1 191 ? -0.942 -6.694 -9.298 1.00 89.12 191 LEU A O 1
ATOM 1556 N N . PRO A 1 192 ? -2.781 -7.713 -10.082 1.00 90.19 192 PRO A N 1
ATOM 1557 C CA . PRO A 1 192 ? -3.682 -6.821 -9.369 1.00 90.19 192 PRO A CA 1
ATOM 1558 C C . PRO A 1 192 ? -3.460 -6.892 -7.848 1.00 90.19 192 PRO A C 1
ATOM 1560 O O . PRO A 1 192 ? -3.271 -7.971 -7.287 1.00 90.19 192 PRO A O 1
ATOM 1563 N N . CYS A 1 193 ? -3.502 -5.742 -7.174 1.00 92.81 193 CYS A N 1
ATOM 1564 C CA . CYS A 1 193 ? -3.195 -5.621 -5.750 1.00 92.81 193 CYS A CA 1
ATOM 1565 C C . CYS A 1 193 ? -4.025 -4.498 -5.128 1.00 92.81 193 CYS A C 1
ATOM 1567 O O . CYS A 1 193 ? -4.153 -3.434 -5.725 1.00 92.81 193 CYS A O 1
ATOM 1569 N N . PHE A 1 194 ? -4.553 -4.699 -3.920 1.00 94.12 194 PHE A N 1
ATOM 1570 C CA . PHE A 1 194 ? -5.088 -3.587 -3.140 1.00 94.12 194 PHE A CA 1
ATOM 1571 C C . PHE A 1 194 ? -3.949 -2.789 -2.509 1.00 94.12 194 PHE A C 1
ATOM 1573 O O . PHE A 1 194 ? -3.002 -3.348 -1.956 1.00 94.12 194 PHE A O 1
ATOM 1580 N N . ILE A 1 195 ? -4.068 -1.469 -2.528 1.00 95.19 195 ILE A N 1
ATOM 1581 C CA . ILE A 1 195 ? -3.126 -0.560 -1.883 1.00 95.19 195 ILE A CA 1
ATOM 1582 C C . ILE A 1 195 ? -3.863 0.215 -0.791 1.00 95.19 195 ILE A C 1
ATOM 1584 O O . ILE A 1 195 ? -4.885 0.842 -1.052 1.00 95.19 195 ILE A O 1
ATOM 1588 N N . ILE A 1 196 ? -3.334 0.195 0.431 1.00 95.94 196 ILE A N 1
ATOM 1589 C CA . ILE A 1 196 ? -3.833 0.979 1.560 1.00 95.94 196 ILE A CA 1
ATOM 1590 C C . ILE A 1 196 ? -2.827 2.081 1.885 1.00 95.94 196 ILE A C 1
ATOM 1592 O O . ILE A 1 196 ? -1.694 1.807 2.276 1.00 95.94 196 ILE A O 1
ATOM 1596 N N . GLY A 1 197 ? -3.270 3.330 1.772 1.00 95.56 197 GLY A N 1
ATOM 1597 C CA . GLY A 1 197 ? -2.576 4.484 2.337 1.00 95.56 197 GLY A CA 1
ATOM 1598 C C . GLY A 1 197 ? -3.259 4.919 3.629 1.00 95.56 197 GLY A C 1
ATOM 1599 O O . GLY A 1 197 ? -4.462 5.178 3.632 1.00 95.56 197 GLY A O 1
ATOM 1600 N N . LEU A 1 198 ? -2.505 5.012 4.720 1.00 95.44 198 LEU A N 1
ATOM 1601 C CA . LEU A 1 198 ? -2.988 5.484 6.017 1.00 95.44 198 LEU A CA 1
ATOM 1602 C C . LEU A 1 198 ? -2.193 6.722 6.444 1.00 95.44 198 LEU A C 1
ATOM 1604 O O . LEU A 1 198 ? -0.966 6.698 6.438 1.00 95.44 198 LEU A O 1
ATOM 1608 N N . ALA A 1 199 ? -2.871 7.780 6.881 1.00 93.75 199 ALA A N 1
ATOM 1609 C CA . ALA A 1 199 ? -2.252 8.930 7.539 1.00 93.75 199 ALA A CA 1
ATOM 1610 C C . ALA A 1 199 ? -3.168 9.445 8.649 1.00 93.75 199 ALA A C 1
ATOM 1612 O O . ALA A 1 199 ? -4.295 9.859 8.383 1.00 93.75 199 ALA A O 1
ATOM 1613 N N . GLY A 1 200 ? -2.715 9.399 9.903 1.00 91.81 200 GLY A N 1
ATOM 1614 C CA . GLY A 1 200 ? -3.608 9.746 11.009 1.00 91.81 200 GLY A CA 1
ATOM 1615 C C . GLY A 1 200 ? -4.811 8.780 11.048 1.00 91.81 200 GLY A C 1
ATOM 1616 O O . GLY A 1 200 ? -4.614 7.566 10.946 1.00 91.81 200 GLY A O 1
ATOM 1617 N N . PRO A 1 201 ? -6.054 9.270 11.173 1.00 92.19 201 PRO A N 1
ATOM 1618 C CA . PRO A 1 201 ? -7.264 8.463 11.007 1.00 92.19 201 PRO A CA 1
ATOM 1619 C C . PRO A 1 201 ? -7.719 8.307 9.541 1.00 92.19 201 PRO A C 1
ATOM 1621 O O . PRO A 1 201 ? -8.702 7.612 9.290 1.00 92.19 201 PRO A O 1
ATOM 1624 N N . TRP A 1 202 ? -7.060 8.959 8.577 1.00 94.06 202 TRP A N 1
ATOM 1625 C CA . TRP A 1 202 ? -7.455 8.920 7.170 1.00 94.06 202 TRP A CA 1
ATOM 1626 C C . TRP A 1 202 ? -6.943 7.649 6.491 1.00 94.06 202 TRP A C 1
ATOM 1628 O O . TRP A 1 202 ? -5.739 7.392 6.479 1.00 94.06 202 TRP A O 1
ATOM 1638 N N . ILE A 1 203 ? -7.864 6.871 5.919 1.00 93.50 203 ILE A N 1
ATOM 1639 C CA . ILE A 1 203 ? -7.583 5.640 5.176 1.00 93.50 203 ILE A CA 1
ATOM 1640 C C . ILE A 1 203 ? -8.029 5.832 3.731 1.00 93.50 203 ILE A C 1
ATOM 1642 O O . ILE A 1 203 ? -9.159 6.248 3.472 1.00 93.50 203 ILE A O 1
ATOM 1646 N N . CYS A 1 204 ? -7.161 5.462 2.799 1.00 93.25 204 CYS A N 1
ATOM 1647 C CA . CYS A 1 204 ? -7.459 5.373 1.380 1.00 93.25 204 CYS A CA 1
ATOM 1648 C C . CYS A 1 204 ? -7.190 3.955 0.886 1.00 93.25 204 CYS A C 1
ATOM 1650 O O . CYS A 1 204 ? -6.146 3.380 1.196 1.00 93.25 204 CYS A O 1
ATOM 1652 N N . ILE A 1 205 ? -8.138 3.407 0.125 1.00 92.25 205 ILE A N 1
ATOM 1653 C CA . ILE A 1 205 ? -8.024 2.105 -0.531 1.00 92.25 205 ILE A CA 1
ATOM 1654 C C . ILE A 1 205 ? -7.979 2.349 -2.038 1.00 92.25 205 ILE A C 1
ATOM 1656 O O . ILE A 1 205 ? -8.874 2.977 -2.602 1.00 92.25 205 ILE A O 1
ATOM 1660 N N . LEU A 1 206 ? -6.930 1.840 -2.668 1.00 89.12 206 LEU A N 1
ATOM 1661 C CA . LEU A 1 206 ? -6.643 1.919 -4.093 1.00 89.12 206 LEU A CA 1
ATOM 1662 C C . LEU A 1 206 ? -6.436 0.506 -4.653 1.00 89.12 206 LEU A C 1
ATOM 1664 O O . LEU A 1 206 ? -6.372 -0.473 -3.903 1.00 89.12 206 LEU A O 1
ATOM 1668 N N . GLY A 1 207 ? -6.297 0.414 -5.970 1.00 84.50 207 GLY A N 1
ATOM 1669 C CA . GLY A 1 207 ? -5.826 -0.771 -6.675 1.00 84.50 207 GLY A CA 1
ATOM 1670 C C . GLY A 1 207 ? -5.320 -0.407 -8.057 1.00 84.50 207 GLY A C 1
ATOM 1671 O O . GLY A 1 207 ? -5.667 0.706 -8.523 1.00 84.50 207 GLY A O 1
#

Secondary structure (DSSP, 8-state):
--SHHHHHHHHHHHHHHHHHHHHTS--HHHHTBHHHHHHHHSTT---S-SS-STT---S-GGGT-HHHHHHHHHHT-TT----HHHHHHHHHHHHHHTS--SSHHHHHHHHHHHHHHHHSS--B--B-TTS-B-SEEEEEEETTEEEEEEEEEEESSTTGGGB-HHHHHHHHHHHHHHSGGGHHHHTT-----EEEEEETTEEEEE-

Sequence (207 aa):
VSTGSSSKRNYEEEQNINVKKIRHYPSPSSFAQIDYLYESQQKNTQDILIHRPSSCVSMPLILYDPVFFMFKSAFNNEGLIIDKEHNQWTLECINTMAKFYPNEKLRQKKFHELIRKLLAKDVKVLVLDDKSSNDGTCELDFHSYSVLYLLIEIKNEIGIGKCDPTAQAAASYAKFYTQEKNEKLLKVCNLPCFIIGLAGPWICILG